Protein AF-A0AA35TUW8-F1 (afdb_monomer)

Radius of gyration: 56.17 Å; Cα contacts (8 Å, |Δi|>4): 173; chains: 1; bounding box: 129×53×176 Å

Foldseek 3Di:
DDPVVVVVVVVVVVVVVVCVVCVVVVVVVVVVVVVVVVVVVVVVVVVVVVVVVVVVVVVVVVVVVVVVVVVVVVVVVVVVVVVVVVVVVVVVVLCVLVVVLVVLVVLLVDPPRAPLDPCLLVSLVSLLVSLVSLVVPVVDDCSVVSNVSSVVSNLSSLVRLLCVLLVLLVVLLVVLDDDPPDQDAPDVVSVCSNLVSLLVSLQSQQVVQVSLVVCVVSDVSSVVSNVSSLLSNLVSVCVVCVSHLLNHLVVLCVVCVPPLLSSLLVLLVVLLVVLVSLVVSVCSNHPDDDPSNVVSSVVSVVSSCVSSVVVLVPDPDVVSVVSSVCCCVPVRPVVSVVVVPD

Organism: Geodia barretti (NCBI:txid519541)

Structure (mmCIF, N/CA/C/O backbone):
data_AF-A0AA35TUW8-F1
#
_entry.id   AF-A0AA35TUW8-F1
#
loop_
_atom_site.group_PDB
_atom_site.id
_atom_site.type_symbol
_atom_site.label_atom_id
_atom_site.label_alt_id
_atom_site.label_comp_id
_atom_site.label_asym_id
_atom_site.label_entity_id
_atom_site.label_seq_id
_atom_site.pdbx_PDB_ins_code
_atom_site.Cartn_x
_atom_site.Cartn_y
_atom_site.Cartn_z
_atom_site.occupancy
_atom_site.B_iso_or_equiv
_atom_site.auth_seq_id
_atom_site.auth_comp_id
_atom_site.auth_asym_id
_atom_site.auth_atom_id
_atom_site.pdbx_PDB_model_num
ATOM 1 N N . MET A 1 1 ? -93.286 -36.773 121.322 1.00 48.03 1 MET A N 1
ATOM 2 C CA . MET A 1 1 ? -92.300 -36.008 120.526 1.00 48.03 1 MET A CA 1
ATOM 3 C C . MET A 1 1 ? -92.473 -34.540 120.861 1.00 48.03 1 MET A C 1
ATOM 5 O O . MET A 1 1 ? -93.607 -34.085 120.917 1.00 48.03 1 MET A O 1
ATOM 9 N N . CYS A 1 2 ? -91.386 -33.845 121.192 1.00 53.91 2 CYS A N 1
ATOM 10 C CA . CYS A 1 2 ? -91.421 -32.448 121.625 1.00 53.91 2 CYS A CA 1
ATOM 11 C C . CYS A 1 2 ? -91.765 -31.547 120.425 1.00 53.91 2 CYS A C 1
ATOM 13 O O . CYS A 1 2 ? -91.183 -31.717 119.356 1.00 53.91 2 CYS A O 1
ATOM 15 N N . THR A 1 3 ? -92.691 -30.600 120.579 1.00 67.25 3 THR A N 1
ATOM 16 C CA . THR A 1 3 ? -93.156 -29.681 119.516 1.00 67.25 3 THR A CA 1
ATOM 17 C C . THR A 1 3 ? -92.017 -28.910 118.841 1.00 67.25 3 THR A C 1
ATOM 19 O O . THR A 1 3 ? -92.085 -28.636 117.647 1.00 67.25 3 THR A O 1
ATOM 22 N N . ALA A 1 4 ? -90.926 -28.651 119.567 1.00 70.62 4 ALA A N 1
ATOM 23 C CA . ALA A 1 4 ? -89.714 -28.035 119.030 1.00 70.62 4 ALA A CA 1
ATOM 24 C C . ALA A 1 4 ? -88.981 -28.910 117.991 1.00 70.62 4 ALA A C 1
ATOM 26 O O . ALA A 1 4 ? -88.478 -28.383 117.005 1.00 70.62 4 ALA A O 1
ATOM 27 N N . GLN A 1 5 ? -88.953 -30.239 118.165 1.00 69.56 5 GLN A N 1
ATOM 28 C CA . GLN A 1 5 ? -88.350 -31.156 117.184 1.00 69.56 5 GLN A CA 1
ATOM 29 C C . GLN A 1 5 ? -89.188 -31.262 115.907 1.00 69.56 5 GLN A C 1
ATOM 31 O O . GLN A 1 5 ? -88.632 -31.424 114.828 1.00 69.56 5 GLN A O 1
ATOM 36 N N . PHE A 1 6 ? -90.514 -31.155 116.021 1.00 75.94 6 PHE A N 1
ATOM 37 C CA . PHE A 1 6 ? -91.410 -31.181 114.866 1.00 75.94 6 PHE A CA 1
ATOM 38 C C . PHE A 1 6 ? -91.337 -29.880 114.057 1.00 75.94 6 PHE A C 1
ATOM 40 O O . PHE A 1 6 ? -91.226 -29.937 112.843 1.00 75.94 6 PHE A O 1
ATOM 47 N N . MET A 1 7 ? -91.310 -28.717 114.718 1.00 77.31 7 MET A N 1
ATOM 48 C CA . MET A 1 7 ? -91.148 -27.415 114.050 1.00 77.31 7 MET A CA 1
ATOM 49 C C . MET A 1 7 ? -89.785 -27.287 113.356 1.00 77.31 7 MET A C 1
ATOM 51 O O . MET A 1 7 ? -89.719 -26.771 112.247 1.00 77.31 7 MET A O 1
ATOM 55 N N . ALA A 1 8 ? -88.711 -27.796 113.974 1.00 78.75 8 ALA A N 1
ATOM 56 C CA . ALA A 1 8 ? -87.395 -27.855 113.337 1.00 78.75 8 ALA A CA 1
ATOM 57 C C . ALA A 1 8 ? -87.403 -28.764 112.098 1.00 78.75 8 ALA A C 1
ATOM 59 O O . ALA A 1 8 ? -86.833 -28.407 111.077 1.00 78.75 8 ALA A O 1
ATOM 60 N N . TRP A 1 9 ? -88.097 -29.905 112.161 1.00 80.88 9 TRP A N 1
ATOM 61 C CA . TRP A 1 9 ? -88.262 -30.793 111.011 1.00 80.88 9 TRP A CA 1
ATOM 62 C C . TRP A 1 9 ? -89.141 -30.181 109.909 1.00 80.88 9 TRP A C 1
ATOM 64 O O . TRP A 1 9 ? -88.792 -30.292 108.743 1.00 80.88 9 TRP A O 1
ATOM 74 N N . CYS A 1 10 ? -90.236 -29.490 110.245 1.00 77.62 10 CYS A N 1
ATOM 75 C CA . CYS A 1 10 ? -91.056 -28.771 109.263 1.00 77.62 10 CYS A CA 1
ATOM 76 C C . CYS A 1 10 ? -90.276 -27.645 108.579 1.00 77.62 10 CYS A C 1
ATOM 78 O O . CYS A 1 10 ? -90.354 -27.539 107.364 1.00 77.62 10 CYS A O 1
ATOM 80 N N . ALA A 1 11 ? -89.479 -26.874 109.324 1.00 80.31 11 ALA A N 1
ATOM 81 C CA . ALA A 1 11 ? -88.602 -25.856 108.747 1.00 80.31 11 ALA A CA 1
ATOM 82 C C . ALA A 1 11 ? -87.513 -26.471 107.848 1.00 80.31 11 ALA A C 1
ATOM 84 O O . ALA A 1 11 ? -87.192 -25.909 106.808 1.00 80.31 11 ALA A O 1
ATOM 85 N N . GLU A 1 12 ? -86.976 -27.641 108.212 1.00 80.38 12 GLU A N 1
ATOM 86 C CA . GLU A 1 12 ? -86.024 -28.392 107.380 1.00 80.38 12 GLU A CA 1
ATOM 87 C C . GLU A 1 12 ? -86.681 -28.899 106.084 1.00 80.38 12 GLU A C 1
ATOM 89 O O . GLU A 1 12 ? -86.085 -28.810 105.014 1.00 80.38 12 GLU A O 1
ATOM 94 N N . VAL A 1 13 ? -87.921 -29.396 106.160 1.00 78.81 13 VAL A N 1
ATOM 95 C CA . VAL A 1 13 ? -88.695 -29.882 105.004 1.00 78.81 13 VAL A CA 1
ATOM 96 C C . VAL A 1 13 ? -89.144 -28.729 104.106 1.00 78.81 13 VAL A C 1
ATOM 98 O O . VAL A 1 13 ? -89.081 -28.863 102.889 1.00 78.81 13 VAL A O 1
ATOM 101 N N . GLU A 1 14 ? -89.556 -27.594 104.671 1.00 75.69 14 GLU A N 1
ATOM 102 C CA . GLU A 1 14 ? -89.868 -26.372 103.917 1.00 75.69 14 GLU A CA 1
ATOM 103 C C . GLU A 1 14 ? -88.611 -25.815 103.238 1.00 75.69 14 GLU A C 1
ATOM 105 O O . GLU A 1 14 ? -88.644 -25.545 102.041 1.00 75.69 14 GLU A O 1
ATOM 110 N N . ALA A 1 15 ? -87.474 -25.759 103.939 1.00 77.88 15 ALA A N 1
ATOM 111 C CA . ALA A 1 15 ? -86.195 -25.364 103.351 1.00 77.88 15 ALA A CA 1
ATOM 112 C C . ALA A 1 15 ? -85.714 -26.349 102.269 1.00 77.88 15 ALA A C 1
ATOM 114 O O . ALA A 1 15 ? -85.120 -25.930 101.275 1.00 77.88 15 ALA A O 1
ATOM 115 N N . GLN A 1 16 ? -85.974 -27.653 102.422 1.00 76.62 16 GLN A N 1
ATOM 116 C CA . GLN A 1 16 ? -85.707 -28.657 101.387 1.00 76.62 16 GLN A CA 1
ATOM 117 C C . GLN A 1 16 ? -86.633 -28.502 100.181 1.00 76.62 16 GLN A C 1
ATOM 119 O O . GLN A 1 16 ? -86.147 -28.572 99.057 1.00 76.62 16 GLN A O 1
ATOM 124 N N . ALA A 1 17 ? -87.926 -28.254 100.392 1.00 72.06 17 ALA A N 1
ATOM 125 C CA . ALA A 1 17 ? -88.892 -28.039 99.320 1.00 72.06 17 ALA A CA 1
ATOM 126 C C . ALA A 1 17 ? -88.584 -26.754 98.534 1.00 72.06 17 ALA A C 1
ATOM 128 O O . ALA A 1 17 ? -88.557 -26.793 97.306 1.00 72.06 17 ALA A O 1
ATOM 129 N N . GLU A 1 18 ? -88.263 -25.648 99.215 1.00 74.38 18 GLU A N 1
ATOM 130 C CA . GLU A 1 18 ? -87.798 -24.404 98.584 1.00 74.38 18 GLU A CA 1
ATOM 131 C C . GLU A 1 18 ? -86.468 -24.611 97.846 1.00 74.38 18 GLU A C 1
ATOM 133 O O . GLU A 1 18 ? -86.311 -24.168 96.711 1.00 74.38 18 GLU A O 1
ATOM 138 N N . SER A 1 19 ? -85.524 -25.349 98.439 1.00 73.94 19 SER A N 1
ATOM 139 C CA . SER A 1 19 ? -84.245 -25.692 97.804 1.00 73.94 19 SER A CA 1
ATOM 140 C C . SER A 1 19 ? -84.423 -26.563 96.555 1.00 73.94 19 SER A C 1
ATOM 142 O O . SER A 1 19 ? -83.745 -26.330 95.556 1.00 73.94 19 SER A O 1
ATOM 144 N N . GLU A 1 20 ? -85.345 -27.532 96.567 1.00 73.50 20 GLU A N 1
ATOM 145 C CA . GLU A 1 20 ? -85.672 -28.366 95.403 1.00 73.50 20 GLU A CA 1
ATOM 146 C C . GLU A 1 20 ? -86.378 -27.573 94.300 1.00 73.50 20 GLU A C 1
ATOM 148 O O . GLU A 1 20 ? -86.064 -27.756 93.121 1.00 73.50 20 GLU A O 1
ATOM 153 N N . GLN A 1 21 ? -87.281 -26.660 94.665 1.00 73.62 21 GLN A N 1
ATOM 154 C CA . GLN A 1 21 ? -87.991 -25.801 93.719 1.00 73.62 21 GLN A CA 1
ATOM 155 C C . GLN A 1 21 ? -87.041 -24.783 93.062 1.00 73.62 21 GLN A C 1
ATOM 157 O O . GLN A 1 21 ? -87.090 -24.573 91.848 1.00 73.62 21 GLN A O 1
ATOM 162 N N . ASP A 1 22 ? -86.100 -24.232 93.833 1.00 78.19 22 ASP A N 1
ATOM 163 C CA . ASP A 1 22 ? -85.043 -23.336 93.357 1.00 78.19 22 ASP A CA 1
ATOM 164 C C . ASP A 1 22 ? -83.942 -24.050 92.565 1.00 78.19 22 ASP A C 1
ATOM 166 O O . ASP A 1 22 ? -83.223 -23.411 91.790 1.00 78.19 22 ASP A O 1
ATOM 170 N N . LYS A 1 23 ? -83.764 -25.360 92.761 1.00 83.25 23 LYS A N 1
ATOM 171 C CA . LYS A 1 23 ? -82.644 -26.125 92.198 1.00 83.25 23 LYS A CA 1
ATOM 172 C C . LYS A 1 23 ? -82.571 -26.007 90.679 1.00 83.25 23 LYS A C 1
ATOM 174 O O . LYS A 1 23 ? -81.506 -25.728 90.135 1.00 83.25 23 LYS A O 1
ATOM 179 N N . CYS A 1 24 ? -83.714 -26.141 90.007 1.00 81.94 24 CYS A N 1
ATOM 180 C CA . CYS A 1 24 ? -83.806 -26.067 88.549 1.00 81.94 24 CYS A CA 1
ATOM 181 C C . CYS A 1 24 ? -83.456 -24.657 88.029 1.00 81.94 24 CYS A C 1
ATOM 183 O O . CYS A 1 24 ? -82.744 -24.508 87.035 1.00 81.94 24 CYS A O 1
ATOM 185 N N . TYR A 1 25 ? -83.870 -23.610 88.753 1.00 81.69 25 TYR A N 1
ATOM 186 C CA . TYR A 1 25 ? -83.499 -22.228 88.440 1.00 81.69 25 TYR A CA 1
ATOM 187 C C . TYR A 1 25 ? -82.008 -21.957 88.697 1.00 81.69 25 TYR A C 1
ATOM 189 O O . TYR A 1 25 ? -81.369 -21.293 87.883 1.00 81.69 25 TYR A O 1
ATOM 197 N N . ARG A 1 26 ? -81.416 -22.503 89.769 1.00 85.25 26 ARG A N 1
ATOM 198 C CA . ARG A 1 26 ? -79.973 -22.381 90.062 1.00 85.25 26 ARG A CA 1
ATOM 199 C C . ARG A 1 26 ? -79.108 -23.103 89.030 1.00 85.25 26 ARG A C 1
ATOM 201 O O . ARG A 1 26 ? -78.092 -22.552 88.614 1.00 85.25 26 ARG A O 1
ATOM 208 N N . GLU A 1 27 ? -79.516 -24.288 88.582 1.00 87.12 27 GLU A N 1
ATOM 209 C CA . GLU A 1 27 ? -78.842 -25.032 87.508 1.00 87.12 27 GLU A CA 1
ATOM 210 C C . GLU A 1 27 ? -78.903 -24.269 86.176 1.00 87.12 27 GLU A C 1
ATOM 212 O O . GLU A 1 27 ? -77.882 -24.125 85.502 1.00 87.12 27 GLU A O 1
ATOM 217 N N . TYR A 1 28 ? -80.058 -23.691 85.828 1.00 87.00 28 TYR A N 1
ATOM 218 C CA . TYR A 1 28 ? -80.200 -22.875 84.619 1.00 87.00 28 TYR A CA 1
ATOM 219 C C . TYR A 1 28 ? -79.393 -21.565 84.689 1.00 87.00 28 TYR A C 1
ATOM 221 O O . TYR A 1 28 ? -78.716 -21.200 83.727 1.00 87.00 28 TYR A O 1
ATOM 229 N N . ILE A 1 29 ? -79.383 -20.881 85.841 1.00 90.00 29 ILE A N 1
ATOM 230 C CA . ILE A 1 29 ? -78.526 -19.705 86.081 1.00 90.00 29 ILE A CA 1
ATOM 231 C C . ILE A 1 29 ? -77.042 -20.088 85.985 1.00 90.00 29 ILE A C 1
ATOM 233 O O . ILE A 1 29 ? -76.256 -19.341 85.402 1.00 90.00 29 ILE A O 1
ATOM 237 N N . SER A 1 30 ? -76.655 -21.256 86.504 1.00 89.88 30 SER A N 1
ATOM 238 C CA . SER A 1 30 ? -75.290 -21.773 86.398 1.00 89.88 30 SER A CA 1
ATOM 239 C C . SER A 1 30 ? -74.893 -22.014 84.937 1.00 89.88 30 SER A C 1
ATOM 241 O O . SER A 1 30 ? -73.850 -21.518 84.511 1.00 89.88 30 SER A O 1
ATOM 243 N N . GLN A 1 31 ? -75.752 -22.646 84.132 1.00 92.38 31 GLN A N 1
ATOM 244 C CA . GLN A 1 31 ? -75.513 -22.829 82.694 1.00 92.38 31 GLN A CA 1
ATOM 245 C C . GLN A 1 31 ? -75.399 -21.494 81.946 1.00 92.38 31 GLN A C 1
ATOM 247 O O . GLN A 1 31 ? -74.462 -21.298 81.175 1.00 92.38 31 GLN A O 1
ATOM 252 N N . LEU A 1 32 ? -76.296 -20.536 82.206 1.00 90.88 32 LEU A N 1
ATOM 253 C CA . LEU A 1 32 ? -76.217 -19.198 81.611 1.00 90.88 32 LEU A CA 1
ATOM 254 C C . LEU A 1 32 ? -74.936 -18.458 82.020 1.00 90.88 32 LEU A C 1
ATOM 256 O O . LEU A 1 32 ? -74.334 -17.769 81.197 1.00 90.88 32 LEU A O 1
ATOM 260 N N . SER A 1 33 ? -74.492 -18.614 83.269 1.00 92.25 33 SER A N 1
ATOM 261 C CA . SER A 1 33 ? -73.230 -18.037 83.738 1.00 92.25 33 SER A CA 1
ATOM 262 C C . SER A 1 33 ? -72.015 -18.670 83.053 1.00 92.25 33 SER A C 1
ATOM 264 O O . SER A 1 33 ? -71.085 -17.954 82.687 1.00 92.25 33 SER A O 1
ATOM 266 N N . GLN A 1 34 ? -72.060 -19.980 82.789 1.00 93.50 34 GLN A N 1
ATOM 267 C CA . GLN A 1 34 ? -71.022 -20.702 82.059 1.00 93.50 34 GLN A CA 1
ATOM 268 C C . GLN A 1 34 ? -70.962 -20.261 80.593 1.00 93.50 34 GLN A C 1
ATOM 270 O O . GLN A 1 34 ? -69.879 -19.938 80.109 1.00 93.50 34 GLN A O 1
ATOM 275 N N . TYR A 1 35 ? -72.106 -20.160 79.907 1.00 92.00 35 TYR A N 1
ATOM 276 C CA . TYR A 1 35 ? -72.156 -19.638 78.538 1.00 92.00 35 TYR A CA 1
ATOM 277 C C . TYR A 1 35 ? -71.674 -18.192 78.460 1.00 92.00 35 TYR A C 1
ATOM 279 O O . TYR A 1 35 ? -70.916 -17.846 77.561 1.00 92.00 35 TYR A O 1
ATOM 287 N N . ARG A 1 36 ? -72.045 -17.347 79.429 1.00 94.38 36 ARG A N 1
ATOM 288 C CA . ARG A 1 36 ? -71.531 -15.976 79.512 1.00 94.38 36 ARG A CA 1
ATOM 289 C C . ARG A 1 36 ? -70.010 -15.948 79.688 1.00 94.38 36 ARG A C 1
ATOM 291 O O . ARG A 1 36 ? -69.367 -15.111 79.063 1.00 94.38 36 ARG A O 1
ATOM 298 N N . CYS A 1 37 ? -69.448 -16.834 80.512 1.00 93.75 37 CYS A N 1
ATOM 299 C CA . CYS A 1 37 ? -67.998 -16.938 80.694 1.00 93.75 37 CYS A CA 1
ATOM 300 C C . CYS A 1 37 ? -67.307 -17.358 79.392 1.00 93.75 37 CYS A C 1
ATOM 302 O O . CYS A 1 37 ? -66.393 -16.676 78.948 1.00 93.75 37 CYS A O 1
ATOM 304 N N . GLN A 1 38 ? -67.818 -18.396 78.722 1.00 94.12 38 GLN A N 1
ATOM 305 C CA . GLN A 1 38 ? -67.292 -18.872 77.437 1.00 94.12 38 GLN A CA 1
ATOM 306 C C . GLN A 1 38 ? -67.376 -17.807 76.337 1.00 94.12 38 GLN A C 1
ATOM 308 O O . GLN A 1 38 ? -66.437 -17.635 75.567 1.00 94.12 38 GLN A O 1
ATOM 313 N N . CYS A 1 39 ? -68.482 -17.059 76.265 1.00 94.00 39 CYS A N 1
ATOM 314 C CA . CYS A 1 39 ? -68.595 -15.929 75.344 1.00 94.00 39 CYS A CA 1
ATOM 315 C C . CYS A 1 39 ? -67.607 -14.807 75.686 1.00 94.00 39 CYS A C 1
ATOM 317 O O . CYS A 1 39 ? -67.107 -14.164 74.770 1.00 94.00 39 CYS A O 1
ATOM 319 N N . GLY A 1 40 ? -67.322 -14.575 76.972 1.00 95.00 40 GLY A N 1
ATOM 320 C CA . GLY A 1 40 ? -66.295 -13.631 77.417 1.00 95.00 40 GLY A CA 1
ATOM 321 C C . GLY A 1 40 ? -64.893 -14.057 76.982 1.00 95.00 40 GLY A C 1
ATOM 322 O O . GLY A 1 40 ? -64.185 -13.262 76.377 1.00 95.00 40 GLY A O 1
ATOM 323 N N . GLU A 1 41 ? -64.538 -15.325 77.198 1.00 94.69 41 GLU A N 1
ATOM 324 C CA . GLU A 1 41 ? -63.258 -15.907 76.767 1.00 94.69 41 GLU A CA 1
ATOM 325 C C . GLU A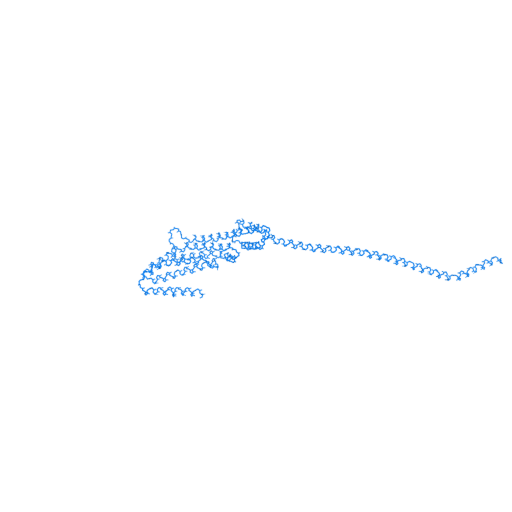 1 41 ? -63.089 -15.836 75.242 1.00 94.69 41 GLU A C 1
ATOM 327 O O . GLU A 1 41 ? -62.064 -15.370 74.752 1.00 94.69 41 GLU A O 1
ATOM 332 N N . MET A 1 42 ? -64.119 -16.211 74.472 1.00 94.94 42 MET A N 1
ATOM 333 C CA . MET A 1 42 ? -64.095 -16.084 73.009 1.00 94.94 42 MET A CA 1
ATOM 334 C C . MET A 1 42 ? -63.952 -14.632 72.544 1.00 94.94 42 MET A C 1
ATOM 336 O O . MET A 1 42 ? -63.303 -14.379 71.528 1.00 94.94 42 MET A O 1
ATOM 340 N N . LEU A 1 43 ? -64.574 -13.681 73.247 1.00 96.19 43 LEU A N 1
ATOM 341 C CA . LEU A 1 43 ? -64.450 -12.264 72.922 1.00 96.19 43 LEU A CA 1
ATOM 342 C C . LEU A 1 43 ? -63.018 -11.777 73.176 1.00 96.19 43 LEU A C 1
ATOM 344 O O . LEU A 1 43 ? -62.444 -11.135 72.302 1.00 96.19 43 LEU A O 1
ATOM 348 N N . GLU A 1 44 ? -62.423 -12.135 74.317 1.00 95.25 44 GLU A N 1
ATOM 349 C CA . GLU A 1 44 ? -61.028 -11.806 74.636 1.00 95.25 44 GLU A CA 1
ATOM 350 C C . GLU A 1 44 ? -60.049 -12.427 73.628 1.00 95.25 44 GLU A C 1
ATOM 352 O O . GLU A 1 44 ? -59.126 -11.754 73.158 1.00 95.25 44 GLU A O 1
ATOM 357 N N . GLU A 1 45 ? -60.261 -13.684 73.228 1.00 95.38 45 GLU A N 1
ATOM 358 C CA . GLU A 1 45 ? -59.459 -14.329 72.184 1.00 95.38 45 GLU A CA 1
ATOM 359 C C . GLU A 1 45 ? -59.605 -13.625 70.827 1.00 95.38 45 GLU A C 1
ATOM 361 O O . GLU A 1 45 ? -58.606 -13.397 70.138 1.00 95.38 45 GLU A O 1
ATOM 366 N N . ALA A 1 46 ? -60.825 -13.237 70.443 1.00 95.56 46 ALA A N 1
ATOM 367 C CA . ALA A 1 46 ? -61.078 -12.512 69.201 1.00 95.56 46 ALA A CA 1
ATOM 368 C C . ALA A 1 46 ? -60.439 -11.113 69.213 1.00 95.56 46 ALA A C 1
ATOM 370 O O . ALA A 1 46 ? -59.821 -10.711 68.223 1.00 95.56 46 ALA A O 1
ATOM 371 N N . GLU A 1 47 ? -60.529 -10.388 70.329 1.00 95.56 47 GLU A N 1
ATOM 372 C CA . GLU A 1 47 ? -59.865 -9.095 70.517 1.00 95.56 47 GLU A CA 1
ATOM 373 C C . GLU A 1 47 ? -58.338 -9.238 70.440 1.00 95.56 47 GLU A C 1
ATOM 375 O O . GLU A 1 47 ? -57.679 -8.489 69.712 1.00 95.56 47 GLU A O 1
ATOM 380 N N . SER A 1 48 ? -57.769 -10.255 71.090 1.00 95.44 48 SER A N 1
ATOM 381 C CA . SER A 1 48 ? -56.337 -10.575 71.019 1.00 95.44 48 SER A CA 1
ATOM 382 C C . SER A 1 48 ? -55.879 -10.918 69.592 1.00 95.44 48 SER A C 1
ATOM 384 O O . SER A 1 48 ? -54.850 -10.423 69.108 1.00 95.44 48 SER A O 1
ATOM 386 N N . ALA A 1 49 ? -56.666 -11.711 68.859 1.00 95.44 49 ALA A N 1
ATOM 387 C CA . ALA A 1 49 ? -56.393 -12.048 67.465 1.00 95.44 49 ALA A CA 1
ATOM 388 C C . ALA A 1 49 ? -56.447 -10.810 66.553 1.00 95.44 49 ALA A C 1
ATOM 390 O O . ALA A 1 49 ? -55.577 -10.643 65.693 1.00 95.44 49 ALA A O 1
ATOM 391 N N . LEU A 1 50 ? -57.413 -9.908 66.766 1.00 96.00 50 LEU A N 1
ATOM 392 C CA . LEU A 1 50 ? -57.521 -8.644 66.031 1.00 96.00 50 LEU A CA 1
ATOM 393 C C . LEU A 1 50 ? -56.315 -7.732 66.280 1.00 96.00 50 LEU A C 1
ATOM 395 O O . LEU A 1 50 ? -55.763 -7.186 65.322 1.00 96.00 50 LEU A O 1
ATOM 399 N N . VAL A 1 51 ? -55.853 -7.617 67.529 1.00 96.00 51 VAL A N 1
ATOM 400 C CA . VAL A 1 51 ? -54.623 -6.878 67.866 1.00 96.00 51 VAL A CA 1
ATOM 401 C C . VAL A 1 51 ? -53.411 -7.491 67.159 1.00 96.00 51 VAL A C 1
ATOM 403 O O . VAL A 1 51 ? -52.596 -6.782 66.566 1.00 96.00 51 VAL A O 1
ATOM 406 N N . THR A 1 52 ? -53.306 -8.819 67.153 1.00 94.44 52 THR A N 1
ATOM 407 C CA . THR A 1 52 ? -52.199 -9.528 66.496 1.00 94.44 52 THR A CA 1
ATOM 408 C C . THR A 1 52 ? -52.215 -9.324 64.977 1.00 94.44 52 THR A C 1
ATOM 410 O O . THR A 1 52 ? -51.168 -9.072 64.376 1.00 94.44 52 THR A O 1
ATOM 413 N N . LEU A 1 53 ? -53.393 -9.360 64.347 1.00 95.56 53 LEU A N 1
ATOM 414 C CA . LEU A 1 53 ? -53.569 -9.080 62.919 1.00 95.56 53 LEU A CA 1
ATOM 415 C C . LEU A 1 53 ? -53.227 -7.629 62.569 1.00 95.56 53 LEU A C 1
ATOM 417 O O . LEU A 1 53 ? -52.572 -7.389 61.553 1.00 95.56 53 LEU A O 1
ATOM 421 N N . ALA A 1 54 ? -53.619 -6.669 63.410 1.00 94.25 54 ALA A N 1
ATOM 422 C CA . ALA A 1 54 ? -53.253 -5.266 63.234 1.00 94.25 54 ALA A CA 1
ATOM 423 C C . ALA A 1 54 ? -51.726 -5.084 63.269 1.00 94.25 54 ALA A C 1
ATOM 425 O O . ALA A 1 54 ? -51.154 -4.500 62.346 1.00 94.25 54 ALA A O 1
ATOM 426 N N . ASN A 1 55 ? -51.057 -5.692 64.253 1.00 94.88 55 ASN A N 1
ATOM 427 C CA . ASN A 1 55 ? -49.597 -5.674 64.374 1.00 94.88 55 ASN A CA 1
ATOM 428 C C . ASN A 1 55 ? -48.899 -6.345 63.176 1.00 94.88 55 ASN A C 1
ATOM 430 O O . ASN A 1 55 ? -47.897 -5.841 62.665 1.00 94.88 55 ASN A O 1
ATOM 434 N N . MET A 1 56 ? -49.419 -7.482 62.698 1.00 94.25 56 MET A N 1
ATOM 435 C CA . MET A 1 56 ? -48.900 -8.167 61.507 1.00 94.25 56 MET A CA 1
ATOM 436 C C . MET A 1 56 ? -49.044 -7.308 60.251 1.00 94.25 56 MET A C 1
ATOM 438 O O . MET A 1 56 ? -48.106 -7.217 59.458 1.00 94.25 56 MET A O 1
ATOM 442 N N . ARG A 1 57 ? -50.191 -6.640 60.080 1.00 94.94 57 ARG A N 1
ATOM 443 C CA . ARG A 1 57 ? -50.437 -5.738 58.951 1.00 94.94 57 ARG A CA 1
ATOM 444 C C . ARG A 1 57 ? -49.467 -4.561 58.953 1.00 94.94 57 ARG A C 1
ATOM 446 O O . ARG A 1 57 ? -48.900 -4.256 57.906 1.00 94.94 57 ARG A O 1
ATOM 453 N N . GLU A 1 58 ? -49.252 -3.934 60.107 1.00 94.94 58 GLU A N 1
ATOM 454 C CA . GLU A 1 58 ? -48.312 -2.819 60.246 1.00 94.94 58 GLU A CA 1
ATOM 455 C C . GLU A 1 58 ? -46.878 -3.255 59.912 1.00 94.94 58 GLU A C 1
ATOM 457 O O . GLU A 1 58 ? -46.214 -2.636 59.078 1.00 94.94 58 GLU A O 1
ATOM 462 N N . ARG A 1 59 ? -46.423 -4.385 60.472 1.00 93.62 59 ARG A N 1
ATOM 463 C CA . ARG A 1 59 ? -45.101 -4.954 60.161 1.00 93.62 59 ARG A CA 1
ATOM 464 C C . ARG A 1 59 ? -44.956 -5.300 58.683 1.00 93.62 59 ARG A C 1
ATOM 466 O O . ARG A 1 59 ? -43.922 -4.999 58.091 1.00 93.62 59 ARG A O 1
ATOM 473 N N . HIS A 1 60 ? -45.978 -5.895 58.071 1.00 93.88 60 HIS A N 1
ATOM 474 C CA . HIS A 1 60 ? -45.959 -6.220 56.648 1.00 93.88 60 HIS A CA 1
ATOM 475 C C . HIS A 1 60 ? -45.870 -4.956 55.786 1.00 93.88 60 HIS A C 1
ATOM 477 O O . HIS A 1 60 ? -45.088 -4.911 54.839 1.00 93.88 60 HIS A O 1
ATOM 483 N N . GLN A 1 61 ? -46.624 -3.908 56.124 1.00 93.50 61 GLN A N 1
ATOM 484 C CA . GLN A 1 61 ? -46.565 -2.634 55.412 1.00 93.50 61 GLN A CA 1
ATOM 485 C C . GLN A 1 61 ? -45.188 -1.974 55.556 1.00 93.50 61 GLN A C 1
ATOM 487 O O . GLN A 1 61 ? -44.624 -1.525 54.558 1.00 93.50 61 GLN A O 1
ATOM 492 N N . PHE A 1 62 ? -44.612 -1.989 56.761 1.00 93.50 62 PHE A N 1
ATOM 493 C CA . PHE A 1 62 ? -43.261 -1.491 57.012 1.00 93.50 62 PHE A CA 1
ATOM 494 C C . PHE A 1 62 ? -42.209 -2.240 56.182 1.00 93.50 62 PHE A C 1
ATOM 496 O O . PHE A 1 62 ? -41.399 -1.611 55.497 1.00 93.50 62 PHE A O 1
ATOM 503 N N . VAL A 1 63 ? -42.237 -3.577 56.189 1.00 95.00 63 VAL A N 1
ATOM 504 C CA . VAL A 1 63 ? -41.306 -4.403 55.404 1.00 95.00 63 VAL A CA 1
ATOM 505 C C . VAL A 1 63 ? -41.517 -4.188 53.909 1.00 95.00 63 VAL A C 1
ATOM 507 O O . VAL A 1 63 ? -40.547 -3.992 53.190 1.00 95.00 63 VAL A O 1
ATOM 510 N N . SER A 1 64 ? -42.760 -4.155 53.431 1.0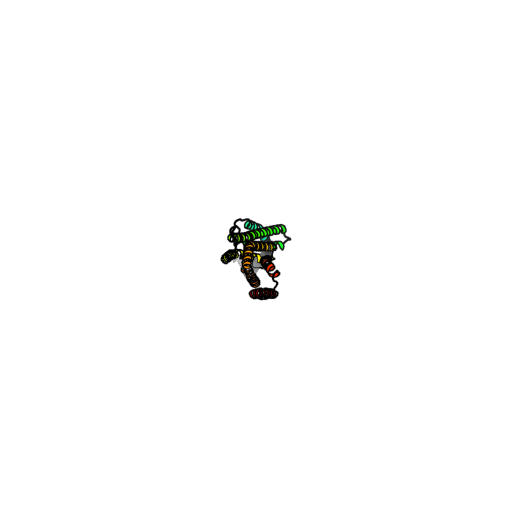0 93.75 64 SER A N 1
ATOM 511 C CA . SER A 1 64 ? -43.071 -3.933 52.016 1.00 93.75 64 SER A CA 1
ATOM 512 C C . SER A 1 64 ? -42.541 -2.585 51.519 1.00 93.75 64 SER A C 1
ATOM 514 O O . SER A 1 64 ? -41.888 -2.533 50.478 1.00 93.75 64 SER A O 1
ATOM 516 N N . GLN A 1 65 ? -42.727 -1.509 52.291 1.00 92.75 65 GLN A N 1
ATOM 517 C CA . GLN A 1 65 ? -42.187 -0.190 51.952 1.00 92.75 65 GLN A CA 1
ATOM 518 C C . GLN A 1 65 ? -40.654 -0.180 51.957 1.00 92.75 65 GLN A C 1
ATOM 520 O O . GLN A 1 65 ? -40.039 0.351 51.031 1.00 92.75 65 GLN A O 1
ATOM 525 N N . ARG A 1 66 ? -40.021 -0.788 52.970 1.00 92.06 66 ARG A N 1
ATOM 526 C CA . ARG A 1 66 ? -38.554 -0.854 53.076 1.00 92.06 66 ARG A CA 1
ATOM 527 C C . ARG A 1 66 ? -37.933 -1.695 51.965 1.00 92.06 66 ARG A C 1
ATOM 529 O O . ARG A 1 66 ? -36.972 -1.248 51.346 1.00 92.06 66 ARG A O 1
ATOM 536 N N . THR A 1 67 ? -38.497 -2.863 51.675 1.00 93.88 67 THR A N 1
ATOM 537 C CA . THR A 1 67 ? -38.047 -3.743 50.591 1.00 93.88 67 THR A CA 1
ATOM 538 C C . THR A 1 67 ? -38.301 -3.113 49.227 1.00 93.88 67 THR A C 1
ATOM 540 O O . THR A 1 67 ? -37.437 -3.207 48.364 1.00 93.88 67 THR A O 1
ATOM 543 N N . GLY A 1 68 ? -39.425 -2.415 49.030 1.00 92.88 68 GLY A N 1
ATOM 544 C CA . GLY A 1 68 ? -39.702 -1.679 47.794 1.00 92.88 68 GLY A C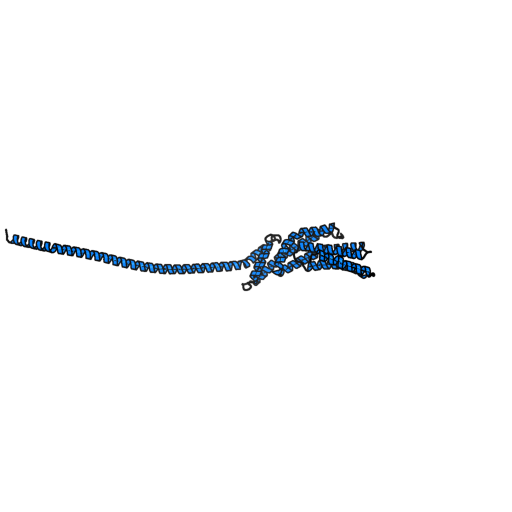A 1
ATOM 545 C C . GLY A 1 68 ? -38.696 -0.553 47.544 1.00 92.88 68 GLY A C 1
ATOM 546 O O . GLY A 1 68 ? -38.147 -0.450 46.449 1.00 92.88 68 GLY A O 1
ATOM 547 N N . ALA A 1 69 ? -38.384 0.241 48.575 1.00 93.44 69 ALA A N 1
ATOM 548 C CA . ALA A 1 69 ? -37.363 1.285 48.491 1.00 93.44 69 ALA A CA 1
ATOM 549 C C . ALA A 1 69 ? -35.963 0.707 48.223 1.00 93.44 69 ALA A C 1
ATOM 551 O O . ALA A 1 69 ? -35.232 1.228 47.381 1.00 93.44 69 ALA A O 1
ATOM 552 N N . LEU A 1 70 ? -35.605 -0.391 48.898 1.00 94.19 70 LEU A N 1
ATOM 553 C CA . LEU A 1 70 ? -34.337 -1.086 48.676 1.00 94.19 70 LEU A CA 1
ATOM 554 C C . LEU A 1 70 ? -34.249 -1.649 47.254 1.00 94.19 70 LEU A C 1
ATOM 556 O O . LEU A 1 70 ? -33.236 -1.464 46.590 1.00 94.19 70 LEU A O 1
ATOM 560 N N . HIS A 1 71 ? -35.312 -2.294 46.773 1.00 94.81 71 HIS A N 1
ATOM 561 C CA . HIS A 1 71 ? -35.364 -2.850 45.426 1.00 94.81 71 HIS A CA 1
ATOM 562 C C . HIS A 1 71 ? -35.212 -1.756 44.363 1.00 94.81 71 HIS A C 1
ATOM 564 O O . HIS A 1 71 ? -34.401 -1.912 43.454 1.00 94.81 71 HIS A O 1
ATOM 570 N N . GLY A 1 72 ? -35.904 -0.622 44.521 1.00 94.44 72 GLY A N 1
ATOM 571 C CA . GLY A 1 72 ? -35.751 0.532 43.631 1.00 94.44 72 GLY A CA 1
ATOM 572 C C . GLY A 1 72 ? -34.325 1.091 43.623 1.00 94.44 72 GLY A C 1
ATOM 573 O O . GLY A 1 72 ? -33.773 1.347 42.555 1.00 94.44 72 GLY A O 1
ATOM 574 N N . ALA A 1 73 ? -33.690 1.208 44.794 1.00 94.69 73 ALA A N 1
ATOM 575 C CA . ALA A 1 73 ? -32.296 1.642 44.894 1.00 94.69 73 ALA A CA 1
ATOM 576 C C . ALA A 1 73 ? -31.325 0.643 44.236 1.00 94.69 73 ALA A C 1
ATOM 578 O O . ALA A 1 73 ? -30.412 1.050 43.520 1.00 94.69 73 ALA A O 1
ATOM 579 N N . CYS A 1 74 ? -31.531 -0.664 44.431 1.00 95.50 74 CYS A N 1
ATOM 580 C CA . CYS A 1 74 ? -30.739 -1.705 43.773 1.00 95.50 74 CYS A CA 1
ATOM 581 C C . CYS A 1 74 ? -30.900 -1.669 42.251 1.00 95.50 74 CYS A C 1
ATOM 583 O O . CYS A 1 74 ? -29.911 -1.809 41.537 1.00 95.50 74 CYS A O 1
ATOM 585 N N . GLN A 1 75 ? -32.116 -1.451 41.750 1.00 95.94 75 GLN A N 1
ATOM 586 C CA . GLN A 1 75 ? -32.367 -1.347 40.318 1.00 95.94 75 GLN A CA 1
ATOM 587 C C . GLN A 1 75 ? -31.646 -0.136 39.710 1.00 95.94 75 GLN A C 1
ATOM 589 O O . GLN A 1 75 ? -30.943 -0.289 38.715 1.00 95.94 75 GLN A O 1
ATOM 594 N N . GLN A 1 76 ? -31.737 1.037 40.346 1.00 96.56 76 GLN A N 1
ATOM 595 C CA . GLN A 1 76 ? -30.995 2.228 39.915 1.00 96.56 76 GLN A CA 1
ATOM 596 C C . GLN A 1 76 ? -29.480 1.989 39.912 1.00 96.56 76 GLN A C 1
ATOM 598 O O . GLN A 1 76 ? -28.804 2.318 38.941 1.00 96.56 76 GLN A O 1
ATOM 603 N N . LEU A 1 77 ? -28.948 1.346 40.957 1.00 97.25 77 LEU A N 1
ATOM 604 C CA . LEU A 1 77 ? -27.532 0.980 41.022 1.00 97.25 77 LEU A CA 1
ATOM 605 C C . LEU A 1 77 ? -27.119 0.030 39.890 1.00 97.25 77 LEU A C 1
ATOM 607 O O . LEU A 1 77 ? -26.047 0.211 39.318 1.00 97.25 77 LEU A O 1
ATOM 611 N N . MET A 1 78 ? -27.951 -0.955 39.536 1.00 96.94 78 MET A N 1
ATOM 612 C CA . MET A 1 78 ? -27.672 -1.856 38.410 1.00 96.94 78 MET A CA 1
ATOM 613 C C . MET A 1 78 ? -27.707 -1.124 37.063 1.00 96.94 78 MET A C 1
ATOM 615 O O . MET A 1 78 ? -26.859 -1.373 36.200 1.00 96.94 78 MET A O 1
ATOM 619 N N . GLU A 1 79 ? -28.650 -0.202 36.871 1.00 97.12 79 GLU A N 1
ATOM 620 C CA . GLU A 1 79 ? -28.719 0.629 35.666 1.00 97.12 79 GLU A CA 1
ATOM 621 C C . GLU A 1 79 ? -27.475 1.510 35.526 1.00 97.12 79 GLU A C 1
ATOM 623 O O . GLU A 1 79 ? -26.867 1.568 34.455 1.00 97.12 79 GLU A O 1
ATOM 628 N N . ASP A 1 80 ? -27.058 2.162 36.608 1.00 96.88 80 ASP A N 1
ATOM 629 C CA . ASP A 1 80 ? -25.883 3.028 36.604 1.00 96.88 80 ASP A CA 1
ATOM 630 C C . ASP A 1 80 ? -24.587 2.234 36.447 1.00 96.88 80 ASP A C 1
ATOM 632 O O . ASP A 1 80 ? -23.716 2.637 35.674 1.00 96.88 80 ASP A O 1
ATOM 636 N N . GLN A 1 81 ? -24.481 1.058 37.071 1.00 97.06 81 GLN A N 1
ATOM 637 C CA . GLN A 1 81 ? -23.374 0.133 36.834 1.00 97.06 81 GLN A CA 1
ATOM 638 C C . GLN A 1 81 ? -23.276 -0.234 35.350 1.00 97.06 81 GLN A C 1
ATOM 640 O O . GLN A 1 81 ? -22.196 -0.156 34.768 1.00 97.06 81 GLN A O 1
ATOM 645 N N . THR A 1 82 ? -24.399 -0.582 34.720 1.00 97.00 82 THR A N 1
ATOM 646 C CA . THR A 1 82 ? -24.433 -0.947 33.298 1.00 97.00 82 THR A CA 1
ATOM 647 C C . THR A 1 82 ? -23.989 0.222 32.415 1.00 97.00 82 THR A C 1
ATOM 649 O O . THR A 1 82 ? -23.157 0.050 31.524 1.00 97.00 82 THR A O 1
ATOM 652 N N . LYS A 1 83 ? -24.474 1.442 32.689 1.00 97.31 83 LYS A N 1
ATOM 653 C CA . LYS A 1 83 ? -24.055 2.654 31.961 1.00 97.31 83 LYS A CA 1
ATOM 654 C C . LYS A 1 83 ? -22.558 2.923 32.113 1.00 97.31 83 LYS A C 1
ATOM 656 O O . LYS A 1 83 ? -21.897 3.236 31.124 1.00 97.31 83 LYS A O 1
ATOM 661 N N . LEU A 1 84 ? -22.024 2.804 33.329 1.00 97.12 84 LEU A N 1
ATOM 662 C CA . LEU A 1 84 ? -20.606 3.036 33.609 1.00 97.12 84 LEU A CA 1
ATOM 663 C C . LEU A 1 84 ? -19.711 1.999 32.925 1.00 97.12 84 LEU A C 1
ATOM 665 O O . LEU A 1 84 ? -18.678 2.377 32.376 1.00 97.12 84 LEU A O 1
ATOM 669 N N . VAL A 1 85 ? -20.116 0.726 32.901 1.00 97.31 85 VAL A N 1
ATOM 670 C CA . VAL A 1 85 ? -19.398 -0.335 32.175 1.00 97.31 85 VAL A CA 1
ATOM 671 C C . VAL A 1 85 ? -19.369 -0.033 30.678 1.00 97.31 85 VAL A C 1
ATOM 673 O O . VAL A 1 85 ? -18.290 0.022 30.093 1.00 97.31 85 VAL A O 1
ATOM 676 N N . ASN A 1 86 ? -20.518 0.284 30.078 1.00 96.88 86 ASN A N 1
ATOM 677 C CA . ASN A 1 86 ? -20.595 0.629 28.654 1.00 96.88 86 ASN A CA 1
ATOM 678 C C . ASN A 1 86 ? -19.733 1.857 28.311 1.00 96.88 86 ASN A C 1
ATOM 680 O O . ASN A 1 86 ? -19.064 1.901 27.275 1.00 96.88 86 ASN A O 1
ATOM 684 N N . LEU A 1 87 ? -19.717 2.864 29.190 1.00 95.75 87 LEU A N 1
ATOM 685 C CA . LEU A 1 87 ? -18.871 4.042 29.020 1.00 95.75 87 LEU A CA 1
ATOM 686 C C . LEU A 1 87 ? -17.382 3.681 29.107 1.00 95.75 87 LEU A C 1
ATOM 688 O O . LEU A 1 87 ? -16.597 4.140 28.276 1.00 95.75 87 LEU A O 1
ATOM 692 N N . ALA A 1 88 ? -16.995 2.851 30.077 1.00 96.00 88 ALA A N 1
ATOM 693 C CA . ALA A 1 88 ? -15.620 2.392 30.242 1.00 96.00 88 ALA A CA 1
ATOM 694 C C . ALA A 1 88 ? -15.139 1.589 29.023 1.00 96.00 88 ALA A C 1
ATOM 696 O O . ALA A 1 88 ? -14.033 1.824 28.539 1.00 96.00 88 ALA A O 1
ATOM 697 N N . GLU A 1 89 ? -15.976 0.711 28.468 1.00 95.50 89 GLU A N 1
ATOM 698 C CA . GLU A 1 89 ? -15.677 -0.041 27.243 1.00 95.50 89 GLU A CA 1
ATOM 699 C C . GLU A 1 89 ? -15.538 0.877 26.020 1.00 95.50 89 GLU A C 1
ATOM 701 O O . GLU A 1 89 ? -14.587 0.754 25.242 1.00 95.50 89 GLU A O 1
ATOM 706 N N . SER A 1 90 ? -16.421 1.870 25.877 1.00 93.75 90 SER A N 1
ATOM 707 C CA . SER A 1 90 ? -16.319 2.886 24.821 1.00 93.75 90 SER A CA 1
ATOM 708 C C . SER A 1 90 ? -15.032 3.715 24.940 1.00 93.75 90 SER A C 1
ATOM 710 O O . SER A 1 90 ? -14.379 4.001 23.937 1.00 93.75 90 SER A O 1
ATOM 712 N N . ILE A 1 91 ? -14.629 4.104 26.151 1.00 91.12 91 ILE A N 1
ATOM 713 C CA . ILE A 1 91 ? -13.364 4.822 26.368 1.00 91.12 91 ILE A CA 1
ATOM 714 C C . ILE A 1 91 ? -12.176 3.907 26.052 1.00 91.12 91 ILE A C 1
ATOM 716 O O . ILE A 1 91 ? -11.268 4.315 25.329 1.00 91.12 91 ILE A O 1
ATOM 720 N N . SER A 1 92 ? -12.203 2.667 26.543 1.00 92.31 92 SER A N 1
ATOM 721 C CA . SER A 1 92 ? -11.150 1.674 26.321 1.00 92.31 92 SER A CA 1
ATOM 722 C C . SER A 1 92 ? -10.937 1.407 24.830 1.00 92.31 92 SER A C 1
ATOM 724 O O . SER A 1 92 ? -9.814 1.526 24.341 1.00 92.31 92 SER A O 1
ATOM 726 N N . SER A 1 93 ? -12.014 1.161 24.076 1.00 90.81 93 SER A N 1
ATOM 727 C CA . SER A 1 93 ? -11.951 0.923 22.628 1.00 90.81 93 SER A CA 1
ATOM 728 C C . SER A 1 93 ? -11.306 2.087 21.868 1.00 90.81 93 SER A C 1
ATOM 730 O O . SER A 1 93 ? -10.446 1.856 21.021 1.00 90.81 93 SER A O 1
ATOM 732 N N . LYS A 1 94 ? -11.621 3.340 22.217 1.00 90.50 94 LYS A N 1
ATOM 733 C CA . LYS A 1 94 ? -10.992 4.528 21.615 1.00 90.50 94 LYS A CA 1
ATOM 734 C C . LYS A 1 94 ? -9.528 4.684 22.019 1.00 90.50 94 LYS A C 1
ATOM 736 O O . LYS A 1 94 ? -8.698 5.024 21.179 1.00 90.50 94 LYS A O 1
ATOM 741 N N . LEU A 1 95 ? -9.197 4.409 23.281 1.00 89.44 95 LEU A N 1
ATOM 742 C CA . LEU A 1 95 ? -7.821 4.449 23.780 1.00 89.44 95 LEU A CA 1
ATOM 743 C C . LEU A 1 95 ? -6.926 3.403 23.113 1.00 89.44 95 LEU A C 1
ATOM 745 O O . LEU A 1 95 ? -5.725 3.647 22.992 1.00 89.44 95 LEU A O 1
ATOM 749 N N . THR A 1 96 ? -7.483 2.285 22.626 1.00 90.75 96 THR A N 1
ATOM 750 C CA . THR A 1 96 ? -6.679 1.263 21.938 1.00 90.75 96 THR A CA 1
ATOM 751 C C . THR A 1 96 ? -5.863 1.852 20.787 1.00 90.75 96 THR A C 1
ATOM 753 O O . THR A 1 96 ? -4.665 1.589 20.725 1.00 90.75 96 THR A O 1
ATOM 756 N N . TYR A 1 97 ? -6.438 2.724 19.949 1.00 90.94 97 TYR A N 1
ATOM 757 C CA . TYR A 1 97 ? -5.726 3.359 18.830 1.00 90.94 97 TYR A CA 1
ATOM 758 C C . TYR A 1 97 ? -4.511 4.168 19.292 1.00 90.94 97 TYR A C 1
ATOM 760 O O . TYR A 1 97 ? -3.459 4.107 18.665 1.00 90.94 97 TYR A O 1
ATOM 768 N N . PHE A 1 98 ? -4.616 4.862 20.425 1.00 89.88 98 PHE A N 1
ATOM 769 C CA . PHE A 1 98 ? -3.515 5.647 20.983 1.00 89.88 98 PHE A CA 1
ATOM 770 C C . PHE A 1 98 ? -2.431 4.759 21.603 1.00 89.88 98 PHE A C 1
ATOM 772 O O . PHE A 1 98 ? -1.246 4.997 21.382 1.00 89.88 98 PHE A O 1
ATOM 779 N N . THR A 1 99 ? -2.818 3.694 22.313 1.00 90.50 99 THR A N 1
ATOM 780 C CA . THR A 1 99 ? -1.858 2.728 22.889 1.00 90.50 99 THR A CA 1
ATOM 781 C C . THR A 1 99 ? -1.137 1.889 21.826 1.00 90.50 99 THR A C 1
ATOM 783 O O . THR A 1 99 ? -0.031 1.402 22.059 1.00 90.50 99 THR A O 1
ATOM 786 N N . GLU A 1 100 ? -1.719 1.744 20.631 1.00 91.62 100 GLU A N 1
ATOM 787 C CA . GLU A 1 100 ? -1.054 1.093 19.498 1.00 91.62 100 GLU A CA 1
ATOM 788 C C . GLU A 1 100 ? 0.167 1.865 18.996 1.00 91.62 100 GLU A C 1
ATOM 790 O O . GLU A 1 100 ? 1.051 1.255 18.397 1.00 91.62 100 GLU A O 1
ATOM 795 N N . LEU A 1 101 ? 0.282 3.167 19.279 1.00 92.38 101 LEU A N 1
ATOM 796 C CA . LEU A 1 101 ? 1.465 3.947 18.916 1.00 92.38 101 LEU A CA 1
ATOM 797 C C . LEU A 1 101 ? 2.740 3.325 19.497 1.00 92.38 101 LEU A C 1
ATOM 799 O O . LEU A 1 101 ? 3.697 3.081 18.761 1.00 92.38 101 LEU A O 1
ATOM 803 N N . ASP A 1 102 ? 2.735 2.990 20.786 1.00 91.12 102 ASP A N 1
ATOM 804 C CA . ASP A 1 102 ? 3.898 2.399 21.454 1.00 91.12 102 ASP A CA 1
ATOM 805 C C . ASP A 1 102 ? 4.180 0.976 20.944 1.00 91.12 102 ASP A C 1
ATOM 807 O O . ASP A 1 102 ? 5.332 0.580 20.733 1.00 91.12 102 ASP A O 1
ATOM 811 N N . ARG A 1 103 ? 3.126 0.199 20.665 1.00 91.25 103 ARG A N 1
ATOM 812 C CA . ARG A 1 103 ? 3.237 -1.163 20.107 1.00 91.25 103 ARG A CA 1
ATOM 813 C C . ARG A 1 103 ? 3.806 -1.170 18.690 1.00 91.25 103 ARG A C 1
ATOM 815 O O . ARG A 1 103 ? 4.593 -2.045 18.331 1.00 91.25 103 ARG A O 1
ATOM 822 N N . ILE A 1 104 ? 3.409 -0.213 17.860 1.00 93.25 104 ILE A N 1
ATOM 823 C CA . ILE A 1 104 ? 3.938 -0.058 16.503 1.00 93.25 104 ILE A CA 1
ATOM 824 C C . ILE A 1 104 ? 5.378 0.460 16.565 1.00 93.25 104 ILE A C 1
ATOM 826 O O . ILE A 1 104 ? 6.251 -0.087 15.888 1.00 93.25 104 ILE A O 1
ATOM 830 N N . GLY A 1 105 ? 5.650 1.445 17.424 1.00 91.56 105 GLY A N 1
ATOM 831 C CA . GLY A 1 105 ? 6.984 2.009 17.622 1.00 91.56 105 GLY A CA 1
ATOM 832 C C . GLY A 1 105 ? 8.013 0.970 18.071 1.00 91.56 105 GLY A C 1
ATOM 833 O O . GLY A 1 105 ? 9.104 0.900 17.506 1.00 91.56 105 GLY A O 1
ATOM 834 N N . THR A 1 106 ? 7.660 0.110 19.030 1.00 91.06 106 THR A N 1
ATOM 835 C CA . THR A 1 106 ? 8.530 -0.983 19.504 1.00 91.06 106 THR A CA 1
ATOM 836 C C . THR A 1 106 ? 8.802 -2.029 18.422 1.00 91.06 106 THR A C 1
ATOM 838 O O . THR A 1 106 ? 9.953 -2.427 18.237 1.00 91.06 106 THR A O 1
ATOM 841 N N . ARG A 1 107 ? 7.783 -2.428 17.645 1.00 90.44 107 ARG A N 1
ATOM 842 C CA . ARG A 1 107 ? 7.952 -3.371 16.525 1.00 90.44 107 ARG A CA 1
ATOM 843 C C . ARG A 1 107 ? 8.844 -2.811 15.418 1.00 90.44 107 ARG A C 1
ATOM 845 O O . ARG A 1 107 ? 9.807 -3.470 15.041 1.00 90.44 107 ARG A O 1
ATOM 852 N N . LEU A 1 108 ? 8.588 -1.585 14.955 1.00 89.88 108 LEU A N 1
ATOM 853 C CA . LEU A 1 108 ? 9.421 -0.910 13.945 1.00 89.88 108 LEU A CA 1
ATOM 854 C C . LEU A 1 108 ? 10.831 -0.581 14.456 1.00 89.88 108 LEU A C 1
ATOM 856 O O . LEU A 1 108 ? 11.758 -0.416 13.660 1.00 89.88 108 LEU A O 1
ATOM 860 N N . GLY A 1 109 ? 10.988 -0.446 15.774 1.00 87.56 109 GLY A N 1
ATOM 861 C CA . GLY A 1 109 ? 12.262 -0.252 16.460 1.00 87.56 109 GLY A CA 1
ATOM 862 C C . GLY A 1 109 ? 13.159 -1.490 16.472 1.00 87.56 109 GLY A C 1
ATOM 863 O O . GLY A 1 109 ? 14.376 -1.344 16.574 1.00 87.56 109 GLY A O 1
ATOM 864 N N . SER A 1 110 ? 12.582 -2.687 16.351 1.00 89.19 110 SER A N 1
ATOM 865 C CA . SER A 1 110 ? 13.326 -3.943 16.423 1.00 89.19 110 SER A CA 1
ATOM 866 C C . SER A 1 110 ? 14.149 -4.189 15.151 1.00 89.19 110 SER A C 1
ATOM 868 O O . SER A 1 110 ? 13.579 -4.200 14.059 1.00 89.19 110 SER A O 1
ATOM 870 N N . PRO A 1 111 ? 15.462 -4.473 15.253 1.00 82.69 111 PRO A N 1
ATOM 871 C CA . PRO A 1 111 ? 16.296 -4.787 14.090 1.00 82.69 111 PRO A CA 1
ATOM 872 C C . PRO A 1 111 ? 15.921 -6.121 13.424 1.00 82.69 111 PRO A C 1
ATOM 874 O O . PRO A 1 111 ? 16.286 -6.357 12.277 1.00 82.69 111 PRO A O 1
ATOM 877 N N . ALA A 1 112 ? 15.190 -6.994 14.127 1.00 84.06 112 ALA A N 1
ATOM 878 C CA . ALA A 1 112 ? 14.691 -8.254 13.581 1.00 84.06 112 ALA A CA 1
ATOM 879 C C . ALA A 1 112 ? 13.429 -8.072 12.718 1.00 84.06 112 ALA A C 1
ATOM 881 O O . ALA A 1 112 ? 13.044 -8.983 11.982 1.00 84.06 112 ALA A O 1
ATOM 882 N N . PHE A 1 113 ? 12.766 -6.915 12.808 1.00 88.44 113 PHE A N 1
ATOM 883 C CA . PHE A 1 113 ? 11.565 -6.644 12.035 1.00 88.44 113 PHE A CA 1
ATOM 884 C C . PHE A 1 113 ? 11.937 -6.260 10.602 1.00 88.44 113 PHE A C 1
ATOM 886 O O . PHE A 1 113 ? 12.619 -5.268 10.356 1.00 88.44 113 PHE A O 1
ATOM 893 N N . SER A 1 114 ? 11.487 -7.068 9.645 1.00 88.19 114 SER A N 1
ATOM 894 C CA . SER A 1 114 ? 11.796 -6.905 8.226 1.00 88.19 114 SER A CA 1
ATOM 895 C C . SER A 1 114 ? 10.525 -6.905 7.387 1.00 88.19 114 SER A C 1
ATOM 897 O O . SER A 1 114 ? 9.495 -7.449 7.785 1.00 88.19 114 SER A O 1
ATOM 899 N N . VAL A 1 115 ? 10.611 -6.334 6.187 1.00 90.62 115 VAL A N 1
ATOM 900 C CA . VAL A 1 115 ? 9.488 -6.290 5.234 1.00 90.62 115 VAL A CA 1
ATOM 901 C C . VAL A 1 115 ? 9.066 -7.669 4.727 1.00 90.62 115 VAL A C 1
ATOM 903 O O . VAL A 1 115 ? 7.970 -7.823 4.208 1.00 90.62 115 VAL A O 1
ATOM 906 N N . THR A 1 116 ? 9.928 -8.675 4.888 1.00 86.81 116 THR A N 1
ATOM 907 C CA . THR A 1 116 ? 9.652 -10.075 4.544 1.00 86.81 116 THR A CA 1
ATOM 908 C C . THR A 1 116 ? 8.942 -10.838 5.659 1.00 86.81 116 THR A C 1
ATOM 910 O O . THR A 1 116 ? 8.648 -12.013 5.483 1.00 86.81 116 THR A O 1
ATOM 913 N N . SER A 1 117 ? 8.722 -10.220 6.824 1.00 87.38 117 SER A N 1
ATOM 914 C CA . SER A 1 117 ? 8.006 -10.861 7.928 1.00 87.38 117 SER A CA 1
ATOM 915 C C . SER A 1 117 ? 6.495 -10.855 7.693 1.00 87.38 117 SER A C 1
ATOM 917 O O . SER A 1 117 ? 5.937 -9.850 7.250 1.00 87.38 117 SER A O 1
ATOM 919 N N . ASP A 1 118 ? 5.816 -11.940 8.074 1.00 87.06 118 ASP A N 1
ATOM 920 C CA . ASP A 1 118 ? 4.356 -12.077 7.924 1.00 87.06 118 ASP A CA 1
ATOM 921 C C . ASP A 1 118 ? 3.573 -10.983 8.674 1.00 87.06 118 ASP A C 1
ATOM 923 O O . ASP A 1 118 ? 2.455 -10.628 8.311 1.00 87.06 118 ASP A O 1
ATOM 927 N N . GLY A 1 119 ? 4.179 -10.397 9.712 1.00 90.19 119 GLY A N 1
ATOM 928 C CA . GLY A 1 119 ? 3.596 -9.313 10.502 1.00 90.19 119 GLY A CA 1
ATOM 929 C C . GLY A 1 119 ? 3.720 -7.915 9.886 1.00 90.19 119 GLY A C 1
ATOM 930 O O . GLY A 1 119 ? 3.163 -6.974 10.453 1.00 90.19 119 GLY A O 1
ATOM 931 N N . PHE A 1 120 ? 4.427 -7.744 8.763 1.00 93.75 120 PHE A N 1
ATOM 932 C CA . PHE A 1 120 ? 4.656 -6.423 8.170 1.00 93.75 120 PHE A CA 1
ATOM 933 C C . PHE A 1 120 ? 3.391 -5.811 7.559 1.00 93.75 120 PHE A C 1
ATOM 935 O O . PHE A 1 120 ? 3.033 -4.681 7.890 1.00 93.75 120 PHE A O 1
ATOM 942 N N . LEU A 1 121 ? 2.677 -6.562 6.715 1.00 93.31 121 LEU A N 1
ATOM 943 C CA . LEU A 1 121 ? 1.441 -6.086 6.084 1.00 93.31 121 LEU A CA 1
ATOM 944 C C . LEU A 1 121 ? 0.323 -5.804 7.107 1.00 93.31 121 LEU A C 1
ATOM 946 O O . LEU A 1 121 ? -0.267 -4.726 7.030 1.00 93.31 121 LEU A O 1
ATOM 950 N N . PRO A 1 122 ? 0.065 -6.670 8.113 1.00 94.56 122 PRO A N 1
ATOM 951 C CA . PRO A 1 122 ? -0.865 -6.341 9.194 1.00 94.56 122 PRO A CA 1
ATOM 952 C C . PRO A 1 122 ? -0.485 -5.071 9.965 1.00 94.56 122 PRO A C 1
ATOM 954 O O . PRO A 1 122 ? -1.366 -4.326 10.388 1.00 94.56 122 PRO A O 1
ATOM 957 N N . LEU A 1 123 ? 0.814 -4.798 10.146 1.00 94.88 123 LEU A N 1
ATOM 958 C CA . LEU A 1 123 ? 1.277 -3.570 10.794 1.00 94.88 123 LEU A CA 1
ATOM 959 C C . LEU A 1 123 ? 0.973 -2.327 9.946 1.00 94.88 123 LEU A C 1
ATOM 961 O O . LEU A 1 123 ? 0.569 -1.316 10.518 1.00 94.88 123 LEU A O 1
ATOM 965 N N . LEU A 1 124 ? 1.123 -2.397 8.617 1.00 95.19 124 LEU A N 1
ATOM 966 C CA . LEU A 1 124 ? 0.719 -1.311 7.715 1.00 95.19 124 LEU A CA 1
ATOM 967 C C . LEU A 1 124 ? -0.792 -1.074 7.762 1.00 95.19 124 LEU A C 1
ATOM 969 O O . LEU A 1 124 ? -1.207 0.052 8.008 1.00 95.19 124 LEU A O 1
ATOM 973 N N . SER A 1 125 ? -1.606 -2.128 7.645 1.00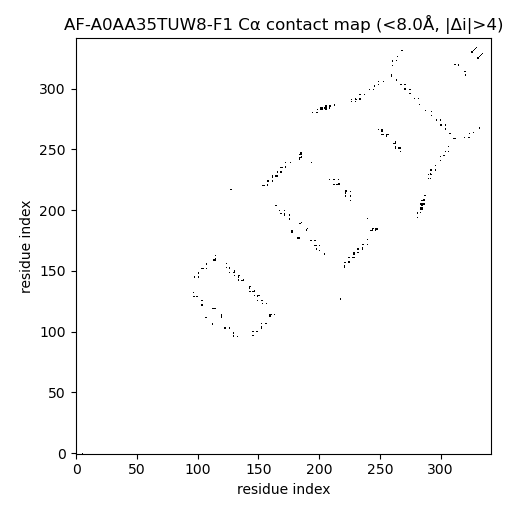 94.62 125 SER A N 1
ATOM 974 C CA . SER A 1 125 ? -3.066 -1.993 7.747 1.00 94.62 125 SER A CA 1
ATOM 975 C C . SER A 1 125 ? -3.485 -1.364 9.080 1.00 94.62 125 SER A C 1
ATOM 977 O O . SER A 1 125 ? -4.337 -0.481 9.114 1.00 94.62 125 SER A O 1
ATOM 979 N N . ARG A 1 126 ? -2.836 -1.752 10.188 1.00 94.88 126 ARG A N 1
ATOM 980 C CA . ARG A 1 126 ? -3.111 -1.151 11.496 1.00 94.88 126 ARG A CA 1
ATOM 981 C C . ARG A 1 126 ? -2.674 0.314 11.581 1.00 94.88 126 ARG A C 1
ATOM 983 O O . ARG A 1 126 ? -3.349 1.105 12.234 1.00 94.88 126 ARG A O 1
ATOM 990 N N . LEU A 1 127 ? -1.559 0.685 10.949 1.00 95.31 127 LEU A N 1
ATOM 991 C CA . LEU A 1 127 ? -1.140 2.084 10.831 1.00 95.31 127 LEU A CA 1
ATOM 992 C C . LEU A 1 127 ? -2.180 2.905 10.065 1.00 95.31 127 LEU A C 1
ATOM 994 O O . LEU A 1 127 ? -2.555 3.974 10.542 1.00 95.31 127 LEU A O 1
ATOM 998 N N . ASP A 1 128 ? -2.673 2.389 8.940 1.00 95.19 128 ASP A N 1
ATOM 999 C CA . ASP A 1 128 ? -3.691 3.051 8.120 1.00 95.19 128 ASP A CA 1
ATOM 1000 C C . ASP A 1 128 ? -4.992 3.261 8.918 1.00 95.19 128 ASP A C 1
ATOM 1002 O O . ASP A 1 128 ? -5.543 4.363 8.933 1.00 95.19 128 ASP A O 1
ATOM 1006 N N . GLU A 1 129 ? -5.442 2.245 9.665 1.00 94.62 129 GLU A N 1
ATOM 1007 C CA . GLU A 1 129 ? -6.592 2.349 10.577 1.00 94.62 129 GLU A CA 1
ATOM 1008 C C . GLU A 1 129 ? -6.388 3.426 11.652 1.00 94.62 129 GLU A C 1
ATOM 1010 O O . GLU A 1 129 ? -7.273 4.252 11.879 1.00 94.62 129 GLU A O 1
ATOM 1015 N N . CYS A 1 130 ? -5.226 3.444 12.318 1.00 94.50 130 CYS A N 1
ATOM 1016 C CA . CYS A 1 130 ? -4.915 4.434 13.352 1.00 94.50 130 CYS A CA 1
ATOM 1017 C C . CYS A 1 130 ? -4.840 5.860 12.787 1.00 94.50 130 CYS A C 1
ATOM 1019 O O . CYS A 1 130 ? -5.316 6.799 13.433 1.00 94.50 130 CYS A O 1
ATOM 1021 N N . ILE A 1 131 ? -4.268 6.033 11.591 1.00 94.94 131 ILE A N 1
ATOM 1022 C CA . ILE A 1 131 ? -4.212 7.324 10.895 1.00 94.94 131 ILE A CA 1
ATOM 1023 C C . ILE A 1 131 ? -5.633 7.783 10.562 1.00 94.94 131 ILE A C 1
ATOM 1025 O O . ILE A 1 131 ? -6.023 8.867 10.992 1.00 94.94 131 ILE A O 1
ATOM 1029 N N . SER A 1 132 ? -6.433 6.933 9.911 1.00 94.69 132 SER A N 1
ATOM 1030 C CA . SER A 1 132 ? -7.813 7.257 9.532 1.00 94.69 132 SER A CA 1
ATOM 1031 C C . SER A 1 132 ? -8.681 7.596 10.749 1.00 94.69 132 SER A C 1
ATOM 1033 O O . SER A 1 132 ? -9.392 8.602 10.754 1.00 94.69 132 SER A O 1
ATOM 1035 N N . PHE A 1 133 ? -8.572 6.818 11.830 1.00 94.44 133 PHE A N 1
ATOM 1036 C CA . PHE A 1 133 ? -9.288 7.088 13.077 1.00 94.44 133 PHE A CA 1
ATOM 1037 C C . PHE A 1 133 ? -8.897 8.442 13.683 1.00 94.44 133 PHE A C 1
ATOM 1039 O O . PHE A 1 133 ? -9.764 9.199 14.130 1.00 94.44 133 PHE A O 1
ATOM 1046 N N . THR A 1 134 ? -7.602 8.766 13.695 1.00 93.19 134 THR A N 1
ATOM 1047 C CA . THR A 1 134 ? -7.111 10.028 14.265 1.00 93.19 134 THR A CA 1
ATOM 1048 C C . THR A 1 134 ? -7.535 11.224 13.409 1.00 93.19 134 THR A C 1
ATOM 1050 O O . THR A 1 134 ? -7.947 12.244 13.958 1.00 93.19 134 THR A O 1
ATOM 1053 N N . GLU A 1 135 ? -7.518 11.088 12.080 1.00 93.75 135 GLU A N 1
ATOM 1054 C CA . GLU A 1 135 ? -7.990 12.108 11.131 1.00 93.75 135 GLU A CA 1
ATOM 1055 C C . GLU A 1 135 ? -9.493 12.383 11.248 1.00 93.75 135 GLU A C 1
ATOM 1057 O O . GLU A 1 135 ? -9.923 13.527 11.125 1.00 93.75 135 GLU A O 1
ATOM 1062 N N . GLN A 1 136 ? -10.301 11.366 11.552 1.00 94.12 136 GLN A N 1
ATOM 1063 C CA . GLN A 1 136 ? -11.734 11.546 11.805 1.00 94.12 136 GLN A CA 1
ATOM 1064 C C . GLN A 1 136 ? -12.017 12.197 13.173 1.00 94.12 136 GLN A C 1
ATOM 1066 O O . GLN A 1 136 ? -13.070 12.801 13.370 1.00 94.12 136 GLN A O 1
ATOM 1071 N N . ASN A 1 137 ? -11.079 12.115 14.124 1.00 91.88 137 ASN A N 1
ATOM 1072 C CA . ASN A 1 137 ? -11.259 12.556 15.511 1.00 91.88 137 ASN A CA 1
ATOM 1073 C C . ASN A 1 137 ? -10.254 13.645 15.935 1.00 91.88 137 ASN A C 1
ATOM 1075 O O . ASN A 1 137 ? -9.720 13.626 17.047 1.00 91.88 137 ASN A O 1
ATOM 1079 N N . LEU A 1 138 ? -10.034 14.654 15.084 1.00 91.38 138 LEU A N 1
ATOM 1080 C CA . LEU A 1 138 ? -9.085 15.750 15.358 1.00 91.38 138 LEU A CA 1
ATOM 1081 C C . LEU A 1 138 ? -9.418 16.590 16.603 1.00 91.38 138 LEU A C 1
ATOM 1083 O O . LEU A 1 138 ? -8.541 17.264 17.136 1.00 91.38 138 LEU A O 1
ATOM 1087 N N . HIS A 1 139 ? -10.655 16.536 17.094 1.00 90.62 139 HIS A N 1
ATOM 1088 C CA . HIS A 1 139 ? -11.089 17.230 18.307 1.00 90.62 139 HIS A CA 1
ATOM 1089 C C . HIS A 1 139 ? -10.525 16.618 19.604 1.00 90.62 139 HIS A C 1
ATOM 1091 O O . HIS A 1 139 ? -10.613 17.243 20.661 1.00 90.62 139 HIS A O 1
ATOM 1097 N N . TYR A 1 140 ? -9.954 15.408 19.556 1.00 90.25 140 TYR A N 1
ATOM 1098 C CA . TYR A 1 140 ? -9.322 14.793 20.723 1.00 90.25 140 TYR A CA 1
ATOM 1099 C C . TYR A 1 140 ? -8.039 15.519 21.134 1.00 90.25 140 TYR A C 1
ATOM 1101 O O . TYR A 1 140 ? -7.305 16.073 20.312 1.00 90.25 140 TYR A O 1
ATOM 1109 N N . LYS A 1 141 ? -7.755 15.496 22.440 1.00 88.69 141 LYS A N 1
ATOM 1110 C CA . LYS A 1 141 ? -6.549 16.101 23.007 1.00 88.69 141 LYS A CA 1
ATOM 1111 C C . LYS A 1 141 ? -5.305 15.459 22.384 1.00 88.69 141 LYS A C 1
ATOM 1113 O O . LYS A 1 141 ? -5.196 14.240 22.348 1.00 88.69 141 LYS A O 1
ATOM 1118 N N . GLU A 1 142 ? -4.383 16.295 21.905 1.00 90.62 142 GLU A N 1
ATOM 1119 C CA . GLU A 1 142 ? -3.115 15.883 21.277 1.00 90.62 142 GLU A CA 1
ATOM 1120 C C . GLU A 1 142 ? -3.258 15.017 20.010 1.00 90.62 142 GLU A C 1
ATOM 1122 O O . GLU A 1 142 ? -2.260 14.485 19.524 1.00 90.62 142 GLU A O 1
ATOM 1127 N N . SER A 1 143 ? -4.452 14.937 19.409 1.00 90.94 143 SER A N 1
ATOM 1128 C CA . SER A 1 143 ? -4.722 14.185 18.169 1.00 90.94 143 SER A CA 1
ATOM 1129 C C . SER A 1 143 ? -3.686 14.461 17.071 1.00 90.94 143 SER A C 1
ATOM 1131 O O . SER A 1 143 ? -3.140 13.535 16.478 1.00 90.94 143 SER A O 1
ATOM 1133 N N . GLN A 1 144 ? -3.330 15.730 16.867 1.00 92.38 144 GLN A N 1
ATOM 1134 C CA . GLN A 1 144 ? -2.347 16.166 15.872 1.00 92.38 144 GLN A CA 1
ATOM 1135 C C . GLN A 1 144 ? -0.932 15.633 16.142 1.00 92.38 144 GLN A C 1
ATOM 1137 O O . GLN A 1 144 ? -0.195 15.303 15.209 1.00 92.38 144 GLN A O 1
ATOM 1142 N N . VAL A 1 145 ? -0.543 15.510 17.415 1.00 94.38 145 VAL A N 1
ATOM 1143 C CA . VAL A 1 145 ? 0.765 14.965 17.810 1.00 94.38 145 VAL A CA 1
ATOM 1144 C C . VAL A 1 145 ? 0.814 13.470 17.506 1.00 94.38 145 VAL A C 1
ATOM 1146 O O . VAL A 1 145 ? 1.787 12.994 16.917 1.00 94.38 145 VAL A O 1
ATOM 1149 N N . TYR A 1 146 ? -0.250 12.739 17.847 1.00 94.12 146 TYR A N 1
ATOM 1150 C CA . TYR A 1 146 ? -0.380 11.317 17.520 1.00 94.12 146 TYR A CA 1
ATOM 1151 C C . TYR A 1 146 ? -0.404 11.086 16.011 1.00 94.12 146 TYR A C 1
ATOM 1153 O O . TYR A 1 146 ? 0.347 10.248 15.519 1.00 94.12 146 TYR A O 1
ATOM 1161 N N . LEU A 1 147 ? -1.180 11.876 15.265 1.00 95.12 147 LEU A N 1
ATOM 1162 C CA . LEU A 1 147 ? -1.242 11.801 13.806 1.00 95.12 147 LEU A CA 1
ATOM 1163 C C . LEU A 1 147 ? 0.141 11.996 13.176 1.00 95.12 147 LEU A C 1
ATOM 1165 O O . LEU A 1 147 ? 0.563 11.204 12.334 1.00 95.12 147 LEU A O 1
ATOM 1169 N N . THR A 1 148 ? 0.881 13.008 13.635 1.00 95.12 148 THR A N 1
ATOM 1170 C CA . THR A 1 148 ? 2.248 13.270 13.167 1.00 95.12 148 THR A CA 1
ATOM 1171 C C . THR A 1 148 ? 3.161 12.071 13.426 1.00 95.12 148 THR A C 1
ATOM 1173 O O . THR A 1 148 ? 3.899 11.653 12.535 1.00 95.12 148 THR A O 1
ATOM 1176 N N . ARG A 1 149 ? 3.093 11.470 14.619 1.00 95.56 149 ARG A N 1
ATOM 1177 C CA . ARG A 1 149 ? 3.885 10.278 14.958 1.00 95.56 149 ARG A CA 1
ATOM 1178 C C . ARG A 1 149 ? 3.484 9.046 14.142 1.00 95.56 149 ARG A C 1
ATOM 1180 O O . ARG A 1 149 ? 4.366 8.326 13.683 1.00 95.56 149 ARG A O 1
ATOM 1187 N N . PHE A 1 150 ? 2.193 8.813 13.903 1.00 95.88 150 PHE A N 1
ATOM 1188 C CA . PHE A 1 150 ? 1.748 7.711 13.045 1.00 95.88 150 PHE A CA 1
ATOM 1189 C C . PHE A 1 150 ? 2.251 7.872 11.610 1.00 95.88 150 PHE A C 1
ATOM 1191 O O . PHE A 1 150 ? 2.793 6.919 11.054 1.00 95.88 150 PHE A O 1
ATOM 1198 N N . ARG A 1 151 ? 2.181 9.081 11.036 1.00 95.62 151 ARG A N 1
ATOM 1199 C CA . ARG A 1 151 ? 2.749 9.357 9.705 1.00 95.62 151 ARG A CA 1
ATOM 1200 C C . ARG A 1 151 ? 4.271 9.196 9.663 1.00 95.62 151 ARG A C 1
ATOM 1202 O O . ARG A 1 151 ? 4.809 8.709 8.670 1.00 95.62 151 ARG A O 1
ATOM 1209 N N . GLN A 1 152 ? 4.981 9.523 10.747 1.00 95.31 152 GLN A N 1
ATOM 1210 C CA . GLN A 1 152 ? 6.415 9.225 10.873 1.00 95.31 152 GLN A CA 1
ATOM 1211 C C . GLN A 1 152 ? 6.689 7.714 10.872 1.00 95.31 152 GLN A C 1
ATOM 1213 O O . GLN A 1 152 ? 7.620 7.259 10.204 1.00 95.31 152 GLN A O 1
ATOM 1218 N N . TYR A 1 153 ? 5.885 6.920 11.584 1.00 95.50 153 TYR A N 1
ATOM 1219 C CA . TYR A 1 153 ? 6.001 5.460 11.573 1.00 95.50 153 TYR A CA 1
ATOM 1220 C C . TYR A 1 153 ? 5.654 4.851 10.219 1.00 95.50 153 TYR A C 1
ATOM 1222 O O . TYR A 1 153 ? 6.386 3.971 9.767 1.00 95.50 153 TYR A O 1
ATOM 1230 N N . LEU A 1 154 ? 4.628 5.365 9.539 1.00 96.31 154 LEU A N 1
ATOM 1231 C CA . LEU A 1 154 ? 4.318 4.992 8.164 1.00 96.31 154 LEU A CA 1
ATOM 1232 C C . LEU A 1 154 ? 5.508 5.290 7.245 1.00 96.31 154 LEU A C 1
ATOM 1234 O O . LEU A 1 154 ? 6.026 4.386 6.598 1.00 96.31 154 LEU A O 1
ATOM 1238 N N . SER A 1 155 ? 6.028 6.519 7.273 1.00 95.50 155 SER A N 1
ATOM 1239 C CA . SER A 1 155 ? 7.196 6.921 6.475 1.00 95.50 155 SER A CA 1
ATOM 1240 C C . SER A 1 155 ? 8.407 6.016 6.726 1.00 95.50 155 SER A C 1
ATOM 1242 O O . SER A 1 155 ? 9.090 5.605 5.789 1.00 95.50 155 SER A O 1
ATOM 1244 N N . ARG A 1 156 ? 8.660 5.648 7.988 1.00 95.06 156 ARG A N 1
ATOM 1245 C CA . ARG A 1 156 ? 9.731 4.715 8.359 1.00 95.06 156 ARG A CA 1
ATOM 1246 C C . ARG A 1 156 ? 9.481 3.304 7.823 1.00 95.06 156 ARG A C 1
ATOM 1248 O O . ARG A 1 156 ? 10.410 2.694 7.301 1.00 95.06 156 ARG A O 1
ATOM 1255 N N . ALA A 1 157 ? 8.261 2.782 7.938 1.00 95.44 157 ALA A N 1
ATOM 1256 C CA . ALA A 1 157 ? 7.904 1.470 7.404 1.00 95.44 157 ALA A CA 1
ATOM 1257 C C . ALA A 1 157 ? 8.078 1.426 5.876 1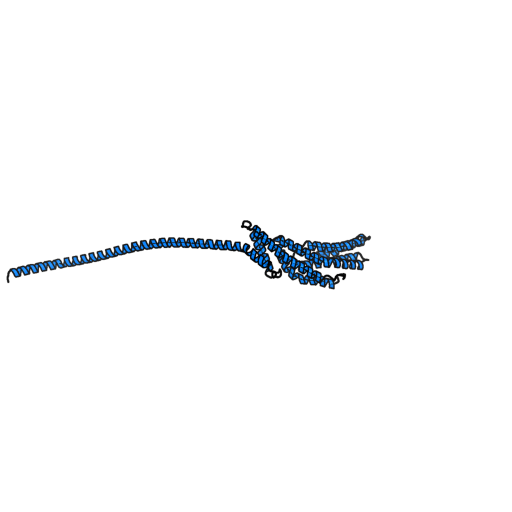.00 95.44 157 ALA A C 1
ATOM 1259 O O . ALA A 1 157 ? 8.693 0.503 5.344 1.00 95.44 157 ALA A O 1
ATOM 1260 N N . LEU A 1 158 ? 7.630 2.468 5.175 1.00 96.19 158 LEU A N 1
ATOM 1261 C CA . LEU A 1 158 ? 7.784 2.601 3.725 1.00 96.19 158 LEU A CA 1
ATOM 1262 C C . LEU A 1 158 ? 9.246 2.782 3.303 1.00 96.19 158 LEU A C 1
ATOM 1264 O O . LEU A 1 158 ? 9.656 2.245 2.276 1.00 96.19 158 LEU A O 1
ATOM 1268 N N . ALA A 1 159 ? 10.074 3.441 4.116 1.00 95.12 159 ALA A N 1
ATOM 1269 C CA . ALA A 1 159 ? 11.513 3.510 3.874 1.00 95.12 159 ALA A CA 1
ATOM 1270 C C . ALA A 1 159 ? 12.180 2.122 3.920 1.00 95.12 159 ALA A C 1
ATOM 1272 O O . ALA A 1 159 ? 13.059 1.848 3.100 1.00 95.12 159 ALA A O 1
ATOM 1273 N N . LEU A 1 160 ? 11.739 1.222 4.811 1.00 94.88 160 LEU A N 1
ATOM 1274 C CA . LEU A 1 160 ? 12.217 -0.168 4.833 1.00 94.88 160 LEU A CA 1
ATOM 1275 C C . LEU A 1 160 ? 11.829 -0.912 3.550 1.00 94.88 160 LEU A C 1
ATOM 1277 O O . LEU A 1 160 ? 12.649 -1.646 2.994 1.00 94.88 160 LEU A O 1
ATOM 1281 N N . VAL A 1 161 ? 10.611 -0.687 3.044 1.00 96.12 161 VAL A N 1
ATOM 1282 C CA . VAL A 1 161 ? 10.173 -1.250 1.757 1.00 96.12 161 VAL A CA 1
ATOM 1283 C C . VAL A 1 161 ? 11.038 -0.728 0.622 1.00 96.12 161 VAL A C 1
ATOM 1285 O O . VAL A 1 161 ? 11.600 -1.526 -0.131 1.00 96.12 161 VAL A O 1
ATOM 1288 N N . LYS A 1 162 ? 11.207 0.596 0.534 1.00 96.25 162 LYS A N 1
ATOM 1289 C CA . LYS A 1 162 ? 12.068 1.236 -0.465 1.00 96.25 162 LYS A CA 1
ATOM 1290 C C . LYS A 1 162 ? 13.459 0.621 -0.442 1.00 96.25 162 LYS A C 1
ATOM 1292 O O . LYS A 1 162 ? 13.961 0.193 -1.476 1.00 96.25 162 LYS A O 1
ATOM 1297 N N . GLN A 1 163 ? 14.073 0.538 0.738 1.00 95.31 163 GLN A N 1
ATOM 1298 C CA . GLN A 1 163 ? 15.406 -0.027 0.902 1.00 95.31 163 GLN A CA 1
ATOM 1299 C C . GLN A 1 163 ? 15.469 -1.476 0.414 1.00 95.31 163 GLN A C 1
ATOM 1301 O O . GLN A 1 163 ? 16.397 -1.828 -0.311 1.00 95.31 163 GLN A O 1
ATOM 1306 N N . HIS A 1 164 ? 14.490 -2.307 0.770 1.00 94.56 164 HIS A N 1
ATOM 1307 C CA . HIS A 1 164 ? 14.446 -3.703 0.346 1.00 94.56 164 HIS A CA 1
ATOM 1308 C C . HIS A 1 164 ? 14.321 -3.853 -1.176 1.00 94.56 164 HIS A C 1
ATOM 1310 O O . HIS A 1 164 ? 15.102 -4.589 -1.785 1.00 94.56 164 HIS A O 1
ATOM 1316 N N . VAL A 1 165 ? 13.386 -3.129 -1.798 1.00 95.81 165 VAL A N 1
ATOM 1317 C CA . VAL A 1 165 ? 13.147 -3.181 -3.248 1.00 95.81 165 VAL A CA 1
ATOM 1318 C C . VAL A 1 165 ? 14.362 -2.658 -4.008 1.00 95.81 165 VAL A C 1
ATOM 1320 O O . VAL A 1 165 ? 14.917 -3.363 -4.849 1.00 95.81 165 VAL A O 1
ATOM 1323 N N . VAL A 1 166 ? 14.837 -1.457 -3.667 1.00 95.75 166 VAL A N 1
ATOM 1324 C CA . VAL A 1 166 ? 15.991 -0.824 -4.322 1.00 95.75 166 VAL A CA 1
ATOM 1325 C C . VAL A 1 166 ? 17.249 -1.676 -4.159 1.00 95.75 166 VAL A C 1
ATOM 1327 O O . VAL A 1 166 ? 17.990 -1.862 -5.124 1.00 95.75 166 VAL A O 1
ATOM 1330 N N . SER A 1 167 ? 17.491 -2.228 -2.966 1.00 94.94 167 SER A N 1
ATOM 1331 C CA . SER A 1 167 ? 18.630 -3.120 -2.719 1.00 94.94 167 SER A CA 1
ATOM 1332 C C . SER A 1 167 ? 18.543 -4.379 -3.580 1.00 94.94 167 SER A C 1
ATOM 1334 O O . SER A 1 167 ? 19.499 -4.714 -4.275 1.00 94.94 167 SER A O 1
ATOM 1336 N N . THR A 1 168 ? 17.380 -5.030 -3.623 1.00 94.00 168 THR A N 1
ATOM 1337 C CA . THR A 1 168 ? 17.172 -6.240 -4.430 1.00 94.00 168 THR A CA 1
ATOM 1338 C C . THR A 1 168 ? 17.391 -5.971 -5.920 1.00 94.00 168 THR A C 1
ATOM 1340 O O . THR A 1 168 ? 18.077 -6.744 -6.591 1.00 94.00 168 THR A O 1
ATOM 1343 N N . LEU A 1 169 ? 16.883 -4.850 -6.440 1.00 94.50 169 LEU A N 1
ATOM 1344 C CA . LEU A 1 169 ? 17.086 -4.446 -7.834 1.00 94.50 169 LEU A CA 1
ATOM 1345 C C . LEU A 1 169 ? 18.562 -4.157 -8.133 1.00 94.50 169 LEU A C 1
ATOM 1347 O O . LEU A 1 169 ? 19.101 -4.661 -9.119 1.00 94.50 169 LEU A O 1
ATOM 1351 N N . ARG A 1 170 ? 19.250 -3.406 -7.265 1.00 94.12 170 ARG A N 1
ATOM 1352 C CA . ARG A 1 170 ? 20.684 -3.101 -7.419 1.00 94.12 170 ARG A CA 1
ATOM 1353 C C . ARG A 1 170 ? 21.555 -4.352 -7.363 1.00 94.12 170 ARG A C 1
ATOM 1355 O O . ARG A 1 170 ? 22.444 -4.503 -8.194 1.00 94.12 170 ARG A O 1
ATOM 1362 N N . LEU A 1 171 ? 21.282 -5.261 -6.427 1.00 92.25 171 LEU A N 1
ATOM 1363 C CA . LEU A 1 171 ? 21.986 -6.542 -6.306 1.00 92.25 171 LEU A CA 1
ATOM 1364 C C . LEU A 1 171 ? 21.745 -7.438 -7.523 1.00 92.25 171 LEU A C 1
ATOM 1366 O O . LEU A 1 171 ? 22.668 -8.085 -8.014 1.00 92.25 171 LEU A O 1
ATOM 1370 N N . THR A 1 172 ? 20.514 -7.457 -8.040 1.00 91.38 172 THR A N 1
ATOM 1371 C CA . THR A 1 172 ? 20.208 -8.197 -9.269 1.00 91.38 172 THR A CA 1
ATOM 1372 C C . THR A 1 172 ? 21.027 -7.624 -10.422 1.00 91.38 172 THR A C 1
ATOM 1374 O O . THR A 1 172 ? 21.738 -8.376 -11.083 1.00 91.38 172 THR A O 1
ATOM 1377 N N . THR A 1 173 ? 21.022 -6.299 -10.588 1.00 91.12 173 THR A N 1
ATOM 1378 C CA . THR A 1 173 ? 21.756 -5.574 -11.639 1.00 91.12 173 THR A CA 1
ATOM 1379 C C . THR A 1 173 ? 23.259 -5.827 -11.570 1.00 91.12 173 THR A C 1
ATOM 1381 O O . THR A 1 173 ? 23.855 -6.224 -12.568 1.00 91.12 173 THR A O 1
ATOM 1384 N N . SER A 1 174 ? 23.881 -5.688 -10.395 1.00 88.38 174 SER A N 1
ATOM 1385 C CA . SER A 1 174 ? 25.320 -5.928 -10.218 1.00 88.38 174 SER A CA 1
ATOM 1386 C C . SER A 1 174 ? 25.726 -7.375 -10.497 1.00 88.38 174 SER A C 1
ATOM 1388 O O . SER A 1 174 ? 26.841 -7.623 -10.944 1.00 88.38 174 SER A O 1
ATOM 1390 N N . SER A 1 175 ? 24.818 -8.333 -10.294 1.00 85.50 175 SER A N 1
ATOM 1391 C CA . SER A 1 175 ? 25.065 -9.743 -10.603 1.00 85.50 175 SER A CA 1
ATOM 1392 C C . SER A 1 175 ? 25.012 -10.077 -12.100 1.00 85.50 175 SER A C 1
ATOM 1394 O O . SER A 1 175 ? 25.383 -11.195 -12.481 1.00 85.50 175 SER A O 1
ATOM 1396 N N . VAL A 1 176 ? 24.485 -9.172 -12.933 1.00 84.75 176 VAL A N 1
ATOM 1397 C CA . VAL A 1 176 ? 24.400 -9.359 -14.391 1.00 84.75 176 VAL A CA 1
ATOM 1398 C C . VAL A 1 176 ? 25.222 -8.353 -15.180 1.00 84.75 176 VAL A C 1
ATOM 1400 O O . VAL A 1 176 ? 25.557 -8.637 -16.325 1.00 84.75 176 VAL A O 1
ATOM 1403 N N . LEU A 1 177 ? 25.596 -7.224 -14.578 1.00 79.38 177 LEU A N 1
ATOM 1404 C CA . LEU A 1 177 ? 26.534 -6.282 -15.173 1.00 79.38 177 LEU A CA 1
ATOM 1405 C C . LEU A 1 177 ? 27.838 -7.012 -15.553 1.00 79.38 177 LEU A C 1
ATOM 1407 O O . LEU A 1 177 ? 28.433 -7.693 -14.709 1.00 79.38 177 LEU A O 1
ATOM 1411 N N . PRO A 1 178 ? 28.302 -6.880 -16.808 1.00 67.62 178 PRO A N 1
ATOM 1412 C CA . PRO A 1 178 ? 29.606 -7.385 -17.198 1.00 67.62 178 PRO A CA 1
ATOM 1413 C C . PRO A 1 178 ? 30.696 -6.725 -16.350 1.00 67.62 178 PRO A C 1
ATOM 1415 O O . PRO A 1 178 ? 30.580 -5.565 -15.949 1.00 67.62 178 PRO A O 1
ATOM 1418 N N . LYS A 1 179 ? 31.784 -7.458 -16.090 1.00 67.06 179 LYS A N 1
ATOM 1419 C CA . LYS A 1 179 ? 32.956 -6.888 -15.413 1.00 67.06 179 LYS A CA 1
ATOM 1420 C C . LYS A 1 179 ? 33.458 -5.657 -16.193 1.00 67.06 179 LYS A C 1
ATOM 1422 O O . LYS A 1 179 ? 33.427 -5.685 -17.427 1.00 67.06 179 LYS A O 1
ATOM 1427 N N . PRO A 1 180 ? 33.940 -4.604 -15.506 1.00 52.91 180 PRO A N 1
ATOM 1428 C CA . PRO A 1 180 ? 34.436 -3.399 -16.166 1.00 52.91 180 PRO A CA 1
ATOM 1429 C C . PRO A 1 180 ? 35.533 -3.764 -17.177 1.00 52.91 180 PRO A C 1
ATOM 1431 O O . PRO A 1 180 ? 36.543 -4.359 -16.804 1.00 52.91 180 PRO A O 1
ATOM 1434 N N . GLY A 1 181 ? 35.293 -3.455 -18.457 1.00 54.28 181 GLY A N 1
ATOM 1435 C CA . GLY A 1 181 ? 36.180 -3.777 -19.584 1.00 54.28 181 GLY A CA 1
ATOM 1436 C C . GLY A 1 181 ? 35.617 -4.765 -20.618 1.00 54.28 181 GLY A C 1
ATOM 1437 O O . GLY A 1 181 ? 36.191 -4.882 -21.696 1.00 54.28 181 GLY A O 1
ATOM 1438 N N . ALA A 1 182 ? 34.495 -5.443 -20.346 1.00 58.62 182 ALA A N 1
ATOM 1439 C CA . ALA A 1 182 ? 33.809 -6.279 -21.335 1.00 58.62 182 ALA A CA 1
ATOM 1440 C C . ALA A 1 182 ? 32.702 -5.487 -22.055 1.00 58.62 182 ALA A C 1
ATOM 1442 O O . ALA A 1 182 ? 31.811 -4.937 -21.408 1.00 58.62 182 ALA A O 1
ATOM 1443 N N . VAL A 1 183 ? 32.739 -5.443 -23.391 1.00 54.44 183 VAL A N 1
ATOM 1444 C CA . VAL A 1 183 ? 31.654 -4.868 -24.203 1.00 54.44 183 VAL A CA 1
ATOM 1445 C C . VAL A 1 183 ? 30.462 -5.822 -24.143 1.00 54.44 183 VAL A C 1
ATOM 1447 O O . VAL A 1 183 ? 30.541 -6.957 -24.614 1.00 54.44 183 VAL A O 1
ATOM 1450 N N . ALA A 1 184 ? 29.367 -5.381 -23.527 1.00 55.22 184 ALA A N 1
ATOM 1451 C CA . ALA A 1 184 ? 28.129 -6.145 -23.478 1.00 55.22 184 ALA A CA 1
ATOM 1452 C C . ALA A 1 184 ? 27.452 -6.100 -24.849 1.00 55.22 184 ALA A C 1
ATOM 1454 O O . ALA A 1 184 ? 26.845 -5.099 -25.217 1.00 55.22 184 ALA A O 1
ATOM 1455 N N . VAL A 1 185 ? 27.551 -7.186 -25.607 1.00 58.16 185 VAL A N 1
ATOM 1456 C CA . VAL A 1 185 ? 26.672 -7.411 -26.757 1.00 58.16 185 VAL A CA 1
ATOM 1457 C C . VAL A 1 185 ? 25.452 -8.185 -26.259 1.00 58.16 185 VAL A C 1
ATOM 1459 O O . VAL A 1 185 ? 25.601 -9.151 -25.494 1.00 58.16 185 VAL A O 1
ATOM 1462 N N . LEU A 1 186 ? 24.248 -7.791 -26.689 1.00 59.94 186 LEU A N 1
ATOM 1463 C CA . LEU A 1 186 ? 23.051 -8.622 -26.524 1.00 59.94 186 LEU A CA 1
ATOM 1464 C C . LEU A 1 186 ? 23.182 -9.834 -27.447 1.00 59.94 186 LEU A C 1
ATOM 1466 O O . LEU A 1 186 ? 22.703 -9.836 -28.574 1.00 59.94 186 LEU A O 1
ATOM 1470 N N . SER A 1 187 ? 23.882 -10.859 -26.969 1.00 61.41 187 SER A N 1
ATOM 1471 C CA . SER A 1 187 ? 23.738 -12.214 -27.496 1.00 61.41 187 SER A CA 1
ATOM 1472 C C . SER A 1 187 ? 22.503 -12.865 -26.868 1.00 61.41 187 SER A C 1
ATOM 1474 O O . SER A 1 187 ? 22.094 -12.467 -25.773 1.00 61.41 187 SER A O 1
ATOM 1476 N N . GLU A 1 188 ? 21.941 -13.898 -27.499 1.00 62.00 188 GLU A N 1
ATOM 1477 C CA . GLU A 1 188 ? 20.836 -14.684 -26.916 1.00 62.00 188 GLU A CA 1
ATOM 1478 C C . GLU A 1 188 ? 21.160 -15.172 -25.490 1.00 62.00 188 GLU A C 1
ATOM 1480 O O . GLU A 1 188 ? 20.311 -15.122 -24.598 1.00 62.00 188 GLU A O 1
ATOM 1485 N N . ASN A 1 189 ? 22.422 -15.534 -25.233 1.00 63.84 189 ASN A N 1
ATOM 1486 C CA . ASN A 1 189 ? 22.889 -15.954 -23.910 1.00 63.84 189 ASN A CA 1
ATOM 1487 C C . ASN A 1 189 ? 22.903 -14.802 -22.890 1.00 63.84 189 ASN A C 1
ATOM 1489 O O . ASN A 1 189 ? 22.526 -14.997 -21.732 1.00 63.84 189 ASN A O 1
ATOM 1493 N N . SER A 1 190 ? 23.289 -13.592 -23.309 1.00 67.12 190 SER A N 1
ATOM 1494 C CA . SER A 1 190 ? 23.239 -12.386 -22.466 1.00 67.12 190 SER A CA 1
ATOM 1495 C C . SER A 1 190 ? 21.789 -12.005 -22.141 1.00 67.12 190 SER A C 1
ATOM 1497 O O . SER A 1 190 ? 21.481 -11.623 -21.012 1.00 67.12 190 SER A O 1
ATOM 1499 N N . TYR A 1 191 ? 20.884 -12.167 -23.111 1.00 69.81 191 TYR A N 1
ATOM 1500 C CA . TYR A 1 191 ? 19.458 -11.873 -22.976 1.00 69.81 191 TYR A CA 1
ATOM 1501 C C . TYR A 1 191 ? 18.786 -12.786 -21.945 1.00 69.81 191 TYR A C 1
ATOM 1503 O O . TYR A 1 191 ? 18.168 -12.311 -20.986 1.00 69.81 191 TYR A O 1
ATOM 1511 N N . ALA A 1 192 ? 18.996 -14.100 -22.068 1.00 76.56 192 ALA A N 1
ATOM 1512 C CA . ALA A 1 192 ? 18.493 -15.084 -21.112 1.00 76.56 192 ALA A CA 1
ATOM 1513 C C . ALA A 1 192 ? 19.001 -14.808 -19.685 1.00 76.56 192 ALA A C 1
ATOM 1515 O O . ALA A 1 192 ? 18.255 -14.951 -18.712 1.00 76.56 192 ALA A O 1
ATOM 1516 N N . GLN A 1 193 ? 20.246 -14.342 -19.545 1.00 78.69 193 GLN A N 1
ATOM 1517 C CA . GLN A 1 193 ? 20.828 -13.997 -18.252 1.00 78.69 193 GLN A CA 1
ATOM 1518 C C . GLN A 1 193 ? 20.241 -12.700 -17.659 1.00 78.69 193 GLN A C 1
ATOM 1520 O O . GLN A 1 193 ? 19.916 -12.677 -16.467 1.00 78.69 193 GLN A O 1
ATOM 1525 N N . PHE A 1 194 ? 20.082 -11.638 -18.465 1.00 80.38 194 PHE A N 1
ATOM 1526 C CA . PHE A 1 194 ? 19.527 -10.345 -18.034 1.00 80.38 194 PHE A CA 1
ATOM 1527 C C . PHE A 1 194 ? 18.076 -10.455 -17.581 1.00 80.38 194 PHE A C 1
ATOM 1529 O O . PHE A 1 194 ? 17.721 -9.921 -16.529 1.00 80.38 194 PHE A O 1
ATOM 1536 N N . TYR A 1 195 ? 17.238 -11.149 -18.345 1.00 87.00 195 TYR A N 1
ATOM 1537 C CA . TYR A 1 195 ? 15.819 -11.276 -18.022 1.00 87.00 195 TYR A CA 1
ATOM 1538 C C . TYR A 1 195 ? 15.558 -12.403 -17.024 1.00 87.00 195 TYR A C 1
ATOM 1540 O O . TYR A 1 195 ? 14.770 -12.220 -16.097 1.00 87.00 195 TYR A O 1
ATOM 1548 N N . GLY A 1 196 ? 16.258 -13.537 -17.129 1.00 87.69 196 GLY A N 1
ATOM 1549 C CA . GLY A 1 196 ? 16.062 -14.681 -16.234 1.00 87.69 196 GLY A CA 1
ATOM 1550 C C . GLY A 1 196 ? 16.338 -14.352 -14.764 1.00 87.69 196 GLY A C 1
ATOM 1551 O O . GLY A 1 196 ? 15.555 -14.723 -13.888 1.00 87.69 196 GLY A O 1
ATOM 1552 N N . LYS A 1 197 ? 17.406 -13.592 -14.478 1.00 88.31 197 LYS A N 1
ATOM 1553 C CA . LYS A 1 197 ? 17.741 -13.185 -13.101 1.00 88.31 197 LYS A CA 1
ATOM 1554 C C . LYS A 1 197 ? 16.766 -12.168 -12.506 1.00 88.31 197 LYS A C 1
ATOM 1556 O O . LYS A 1 197 ? 16.503 -12.221 -11.310 1.00 88.31 197 LYS A O 1
ATOM 1561 N N . PHE A 1 198 ? 16.222 -11.256 -13.311 1.00 91.88 198 PHE A N 1
ATOM 1562 C CA . PHE A 1 198 ? 15.185 -10.334 -12.838 1.00 91.88 198 PHE A CA 1
ATOM 1563 C C . PHE A 1 198 ? 13.851 -11.056 -12.639 1.00 91.88 198 PHE A C 1
ATOM 1565 O O . PHE A 1 198 ? 13.201 -10.871 -11.615 1.00 91.88 198 PHE A O 1
ATOM 1572 N N . ARG A 1 199 ? 13.466 -11.948 -13.559 1.00 92.25 199 ARG A N 1
ATOM 1573 C CA . ARG A 1 199 ? 12.243 -12.750 -13.416 1.00 92.25 199 ARG A CA 1
ATOM 1574 C C . ARG A 1 199 ? 12.263 -13.624 -12.162 1.00 92.25 199 ARG A C 1
ATOM 1576 O O . ARG A 1 199 ? 11.222 -13.791 -11.539 1.00 92.25 199 ARG A O 1
ATOM 1583 N N . SER A 1 200 ? 13.420 -14.145 -11.750 1.00 91.00 200 SER A N 1
ATOM 1584 C CA . SER A 1 200 ? 13.516 -14.959 -10.530 1.00 91.00 200 SER A CA 1
ATOM 1585 C C . SER A 1 200 ? 13.435 -14.147 -9.230 1.00 91.00 200 SER A C 1
ATOM 1587 O O . SER A 1 200 ? 12.968 -14.672 -8.218 1.00 91.00 200 SER A O 1
ATOM 1589 N N . SER A 1 201 ? 13.842 -12.871 -9.231 1.00 89.69 201 SER A N 1
ATOM 1590 C CA . SER A 1 201 ? 13.711 -11.983 -8.065 1.00 89.69 201 SER A CA 1
ATOM 1591 C C . SER A 1 201 ? 12.342 -11.294 -7.972 1.00 89.69 201 SER A C 1
ATOM 1593 O O . SER A 1 201 ? 11.932 -10.907 -6.874 1.00 89.69 201 SER A O 1
ATOM 1595 N N . ALA A 1 202 ? 11.604 -11.212 -9.082 1.00 92.25 202 ALA A N 1
ATOM 1596 C CA . ALA A 1 202 ? 10.327 -10.507 -9.187 1.00 92.25 202 ALA A CA 1
ATOM 1597 C C . ALA A 1 202 ? 9.218 -10.971 -8.218 1.00 92.25 202 ALA A C 1
ATOM 1599 O O . ALA A 1 202 ? 8.628 -10.104 -7.572 1.00 92.25 202 ALA A O 1
ATOM 1600 N N . PRO A 1 203 ? 8.940 -12.280 -8.010 1.00 91.12 203 PRO A N 1
ATOM 1601 C CA . PRO A 1 203 ? 7.785 -12.717 -7.216 1.00 91.12 203 PRO A CA 1
ATOM 1602 C C . PRO A 1 203 ? 7.787 -12.195 -5.775 1.00 91.12 203 PRO A C 1
ATOM 1604 O O . PRO A 1 203 ? 6.735 -11.871 -5.227 1.00 91.12 203 PRO A O 1
ATOM 1607 N N . LYS A 1 204 ? 8.980 -12.066 -5.175 1.00 84.75 204 LYS A N 1
ATOM 1608 C CA . LYS A 1 204 ? 9.156 -11.562 -3.804 1.00 84.75 204 LYS A CA 1
ATOM 1609 C C . LYS A 1 204 ? 8.759 -10.093 -3.680 1.00 84.75 204 LYS A C 1
ATOM 1611 O O . LYS A 1 204 ? 8.169 -9.696 -2.682 1.00 84.75 204 LYS A O 1
ATOM 1616 N N . ILE A 1 205 ? 9.076 -9.299 -4.699 1.00 93.12 205 ILE A N 1
ATOM 1617 C CA . ILE A 1 205 ? 8.735 -7.876 -4.751 1.00 93.12 205 ILE A CA 1
ATOM 1618 C C . ILE A 1 205 ? 7.272 -7.702 -5.163 1.00 93.12 205 ILE A C 1
ATOM 1620 O O . ILE A 1 205 ? 6.575 -6.888 -4.569 1.00 93.12 205 ILE A O 1
ATOM 1624 N N . LYS A 1 206 ? 6.782 -8.505 -6.113 1.00 94.50 206 LYS A N 1
ATOM 1625 C CA . LYS A 1 206 ? 5.431 -8.405 -6.676 1.00 94.50 206 LYS A CA 1
ATOM 1626 C C . LYS A 1 206 ? 4.330 -8.479 -5.628 1.00 94.50 206 LYS A C 1
ATOM 1628 O O . LYS A 1 206 ? 3.412 -7.667 -5.661 1.00 94.50 206 LYS A O 1
ATOM 1633 N N . ALA A 1 207 ? 4.418 -9.435 -4.703 1.00 91.94 207 ALA A N 1
ATOM 1634 C CA . ALA A 1 207 ? 3.421 -9.579 -3.644 1.00 91.94 207 ALA A CA 1
ATOM 1635 C C . ALA A 1 207 ? 3.347 -8.317 -2.765 1.00 91.94 207 ALA A C 1
ATOM 1637 O O . ALA A 1 207 ? 2.261 -7.814 -2.494 1.00 91.94 207 ALA A O 1
ATOM 1638 N N . LEU A 1 208 ? 4.507 -7.767 -2.393 1.00 93.38 208 LEU A N 1
ATOM 1639 C CA . LEU A 1 208 ? 4.603 -6.550 -1.589 1.00 93.38 208 LEU A CA 1
ATOM 1640 C C . LEU A 1 208 ? 4.146 -5.304 -2.362 1.00 93.38 208 LEU A C 1
ATOM 1642 O O . LEU A 1 208 ? 3.420 -4.481 -1.814 1.00 93.38 208 LEU A O 1
ATOM 1646 N N . MET A 1 209 ? 4.547 -5.159 -3.629 1.00 95.31 209 MET A N 1
ATOM 1647 C CA . MET A 1 209 ? 4.154 -4.014 -4.458 1.00 95.31 209 MET A CA 1
ATOM 1648 C C . MET A 1 209 ? 2.656 -4.005 -4.723 1.00 95.31 209 MET A C 1
ATOM 1650 O O . MET A 1 209 ? 2.049 -2.953 -4.592 1.00 95.31 209 MET A O 1
ATOM 1654 N N . LYS A 1 210 ? 2.041 -5.163 -4.989 1.00 94.75 210 LYS A N 1
ATOM 1655 C CA . LYS A 1 210 ? 0.591 -5.258 -5.199 1.00 94.75 210 LYS A CA 1
ATOM 1656 C C . LYS A 1 210 ? -0.199 -4.724 -4.002 1.00 94.75 210 LYS A C 1
ATOM 1658 O O . LYS A 1 210 ? -1.158 -3.982 -4.169 1.00 94.75 210 LYS A O 1
ATOM 1663 N N . GLU A 1 211 ? 0.229 -5.066 -2.792 1.00 93.56 211 GLU A N 1
ATOM 1664 C CA . GLU A 1 211 ? -0.376 -4.564 -1.557 1.00 93.56 211 GLU A CA 1
ATOM 1665 C C . GLU A 1 211 ? -0.209 -3.044 -1.395 1.00 93.56 211 GLU A C 1
ATOM 1667 O O . GLU A 1 211 ? -1.111 -2.359 -0.914 1.00 93.56 211 GLU A O 1
ATOM 1672 N N . ILE A 1 212 ? 0.925 -2.491 -1.819 1.00 95.69 212 ILE A N 1
ATOM 1673 C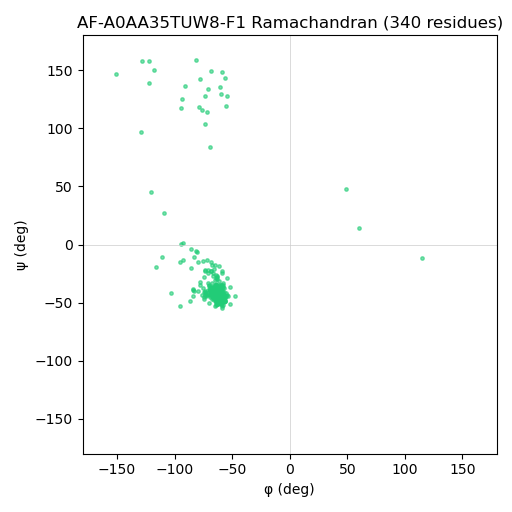 CA . ILE A 1 212 ? 1.194 -1.049 -1.754 1.00 95.69 212 ILE A CA 1
ATOM 1674 C C . ILE A 1 212 ? 0.426 -0.285 -2.837 1.00 95.69 212 ILE A C 1
ATOM 1676 O O . ILE A 1 212 ? -0.096 0.791 -2.563 1.00 95.69 212 ILE A O 1
ATOM 1680 N N . GLU A 1 213 ? 0.295 -0.855 -4.035 1.00 95.69 213 GLU A N 1
ATOM 1681 C CA . GLU A 1 213 ? -0.523 -0.325 -5.132 1.00 95.69 213 GLU A CA 1
ATOM 1682 C C . GLU A 1 213 ? -1.996 -0.209 -4.720 1.00 95.69 213 GLU A C 1
ATOM 1684 O O . GLU A 1 213 ? -2.619 0.816 -4.979 1.00 95.69 213 GLU A O 1
ATOM 1689 N N . LEU A 1 214 ? -2.533 -1.197 -3.993 1.0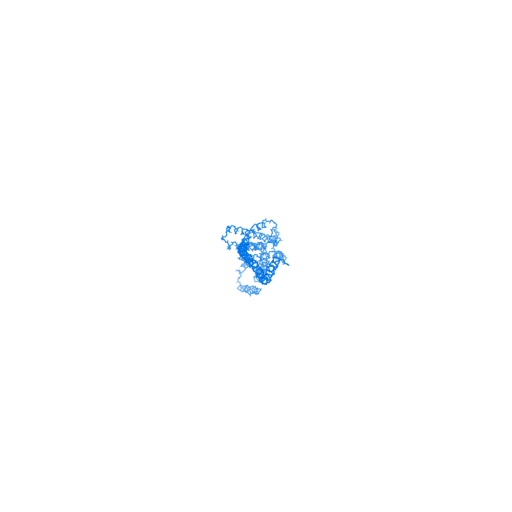0 95.00 214 LEU A N 1
ATOM 1690 C CA . LEU A 1 214 ? -3.897 -1.141 -3.447 1.00 95.00 214 LEU A CA 1
ATOM 1691 C C . LEU A 1 214 ? -4.096 -0.010 -2.423 1.00 95.00 214 LEU A C 1
ATOM 1693 O O . LEU A 1 214 ? -5.210 0.483 -2.266 1.00 95.00 214 LEU A O 1
ATOM 1697 N N . ARG A 1 215 ? -3.028 0.408 -1.734 1.00 94.56 215 ARG A N 1
ATOM 1698 C CA . ARG A 1 215 ? -3.035 1.488 -0.729 1.00 94.56 215 ARG A CA 1
ATOM 1699 C C . ARG A 1 215 ? -2.652 2.853 -1.306 1.00 94.56 215 ARG A C 1
ATOM 1701 O O . ARG A 1 215 ? -2.622 3.840 -0.572 1.00 94.56 215 ARG A O 1
ATOM 1708 N N . ALA A 1 216 ? -2.361 2.938 -2.607 1.00 92.81 216 ALA A N 1
ATOM 1709 C CA . ALA A 1 216 ? -1.846 4.152 -3.233 1.00 92.81 216 ALA A CA 1
ATOM 1710 C C . ALA A 1 216 ? -2.772 5.360 -3.026 1.00 92.81 216 ALA A C 1
ATOM 1712 O O . ALA A 1 216 ? -2.290 6.466 -2.805 1.00 92.81 216 ALA A O 1
ATOM 1713 N N . ASP A 1 217 ? -4.090 5.164 -3.054 1.00 91.06 217 ASP A N 1
ATOM 1714 C CA . ASP A 1 217 ? -5.061 6.252 -2.893 1.00 91.06 217 ASP A CA 1
ATOM 1715 C C . ASP A 1 217 ? -5.350 6.632 -1.436 1.00 91.06 217 ASP A C 1
ATOM 1717 O O . ASP A 1 217 ? -5.952 7.675 -1.190 1.00 91.06 217 ASP A O 1
ATOM 1721 N N . THR A 1 218 ? -4.890 5.838 -0.466 1.00 90.31 218 THR A N 1
ATOM 1722 C CA . THR A 1 218 ? -5.108 6.102 0.962 1.00 90.31 218 THR A CA 1
ATOM 1723 C C . THR A 1 218 ? -4.226 7.239 1.474 1.00 90.31 218 THR A C 1
ATOM 1725 O O . THR A 1 218 ? -4.689 8.066 2.256 1.00 90.31 218 THR A O 1
ATOM 1728 N N . ALA A 1 219 ? -2.962 7.299 1.042 1.00 90.00 219 ALA A N 1
ATOM 1729 C CA . ALA A 1 219 ? -2.006 8.301 1.510 1.00 90.00 219 ALA A CA 1
ATOM 1730 C C . ALA A 1 219 ? -0.954 8.639 0.441 1.00 90.00 219 ALA A C 1
ATOM 1732 O O . ALA A 1 219 ? -0.527 7.780 -0.336 1.00 90.00 219 ALA A O 1
ATOM 1733 N N . ALA A 1 220 ? -0.491 9.893 0.418 1.00 93.25 220 ALA A N 1
ATOM 1734 C CA . ALA A 1 220 ? 0.499 10.363 -0.557 1.00 93.25 220 ALA A CA 1
ATOM 1735 C C . ALA A 1 220 ? 1.856 9.652 -0.406 1.00 93.25 220 ALA A C 1
ATOM 1737 O O . ALA A 1 220 ? 2.583 9.470 -1.381 1.00 93.25 220 ALA A O 1
ATOM 1738 N N . GLU A 1 221 ? 2.184 9.207 0.806 1.00 94.69 221 GLU A N 1
ATOM 1739 C CA . GLU A 1 221 ? 3.399 8.469 1.132 1.00 94.69 221 GLU A CA 1
ATOM 1740 C C . GLU A 1 221 ? 3.516 7.163 0.327 1.00 94.69 221 GLU A C 1
ATOM 1742 O O . GLU A 1 221 ? 4.612 6.825 -0.127 1.00 94.69 221 GLU A O 1
ATOM 1747 N N . TYR A 1 222 ? 2.398 6.469 0.077 1.00 96.69 222 TYR A N 1
ATOM 1748 C CA . TYR A 1 222 ? 2.373 5.268 -0.762 1.00 96.69 222 TYR A CA 1
ATOM 1749 C C . TYR A 1 222 ? 2.639 5.597 -2.237 1.00 96.69 222 TYR A C 1
ATOM 1751 O O . TYR A 1 222 ? 3.444 4.918 -2.875 1.00 96.69 222 TYR A O 1
ATOM 1759 N N . LYS A 1 223 ? 2.042 6.676 -2.771 1.00 95.06 223 LYS A N 1
ATOM 1760 C CA . LYS A 1 223 ? 2.304 7.132 -4.153 1.00 95.06 223 LYS A CA 1
ATOM 1761 C C . LYS A 1 223 ? 3.773 7.505 -4.351 1.00 95.06 223 LYS A C 1
ATOM 1763 O O . LYS A 1 223 ? 4.385 7.091 -5.333 1.00 95.06 223 LYS A O 1
ATOM 1768 N N . ASN A 1 224 ? 4.355 8.222 -3.390 1.00 95.69 224 ASN A N 1
ATOM 1769 C CA . ASN A 1 224 ? 5.767 8.606 -3.418 1.00 95.69 224 ASN A CA 1
ATOM 1770 C C . ASN A 1 224 ? 6.691 7.380 -3.393 1.00 95.69 224 ASN A C 1
ATOM 1772 O O . ASN A 1 224 ? 7.659 7.320 -4.149 1.00 95.69 224 ASN A O 1
ATOM 1776 N N . LEU A 1 225 ? 6.373 6.378 -2.565 1.00 96.81 225 LEU A N 1
ATOM 1777 C CA . LEU A 1 225 ? 7.118 5.122 -2.540 1.00 96.81 225 LEU A CA 1
ATOM 1778 C C . LEU A 1 225 ? 7.059 4.398 -3.893 1.00 96.81 225 LEU A C 1
ATOM 1780 O O . LEU A 1 225 ? 8.091 3.933 -4.374 1.00 96.81 225 LEU A O 1
ATOM 1784 N N . LEU A 1 226 ? 5.874 4.297 -4.502 1.00 96.81 226 LEU A N 1
ATOM 1785 C CA . LEU A 1 226 ? 5.700 3.635 -5.798 1.00 96.81 226 LEU A CA 1
ATOM 1786 C C . LEU A 1 226 ? 6.508 4.329 -6.896 1.00 96.81 226 LEU A C 1
ATOM 1788 O O . LEU A 1 226 ? 7.230 3.647 -7.624 1.00 96.81 226 LEU A O 1
ATOM 1792 N N . HIS A 1 227 ? 6.456 5.662 -6.958 1.00 95.94 227 HIS A N 1
ATOM 1793 C CA . HIS A 1 227 ? 7.280 6.464 -7.865 1.00 95.94 227 HIS A CA 1
ATOM 1794 C C . HIS A 1 227 ? 8.776 6.182 -7.652 1.00 95.94 227 HIS A C 1
ATOM 1796 O O . HIS A 1 227 ? 9.498 5.859 -8.593 1.00 95.94 227 HIS A O 1
ATOM 1802 N N . ASP A 1 228 ? 9.251 6.203 -6.404 1.00 96.44 228 ASP A N 1
ATOM 1803 C CA . ASP A 1 228 ? 10.653 5.919 -6.079 1.00 96.44 228 ASP A CA 1
ATOM 1804 C C . ASP A 1 228 ? 11.093 4.501 -6.487 1.00 96.44 228 ASP A C 1
ATOM 1806 O O . ASP A 1 228 ? 12.207 4.300 -6.986 1.00 96.44 228 ASP A O 1
ATOM 1810 N N . CYS A 1 229 ? 10.231 3.505 -6.271 1.00 96.94 229 CYS A N 1
ATOM 1811 C CA . CYS A 1 229 ? 10.480 2.119 -6.656 1.00 96.94 229 CYS A CA 1
ATOM 1812 C C . CYS A 1 229 ? 10.495 1.948 -8.182 1.00 96.94 229 CYS A C 1
ATOM 1814 O O . CYS A 1 229 ? 11.418 1.311 -8.698 1.00 96.94 229 CYS A O 1
ATOM 1816 N N . CYS A 1 230 ? 9.541 2.548 -8.901 1.00 96.69 230 CYS A N 1
ATOM 1817 C CA . CYS A 1 230 ? 9.477 2.526 -10.365 1.00 96.69 230 CYS A CA 1
ATOM 1818 C C . CYS A 1 230 ? 10.682 3.239 -10.984 1.00 96.69 230 CYS A C 1
ATOM 1820 O O . CYS A 1 230 ? 11.364 2.676 -11.840 1.00 96.69 230 CYS A O 1
ATOM 1822 N N . HIS A 1 231 ? 11.021 4.428 -10.486 1.00 96.81 231 HIS A N 1
ATOM 1823 C CA . HIS A 1 231 ? 12.200 5.173 -10.914 1.00 96.81 231 HIS A CA 1
ATOM 1824 C C . HIS A 1 231 ? 13.488 4.370 -10.682 1.00 96.81 231 HIS A C 1
ATOM 1826 O O . HIS A 1 231 ? 14.347 4.284 -11.561 1.00 96.81 231 HIS A O 1
ATOM 1832 N N . SER A 1 232 ? 13.634 3.725 -9.518 1.00 96.31 232 SER A N 1
ATOM 1833 C CA . SER A 1 232 ? 14.792 2.864 -9.267 1.00 96.31 232 SER A CA 1
ATOM 1834 C C . SER A 1 232 ? 14.828 1.652 -10.196 1.00 96.31 232 SER A C 1
ATOM 1836 O O . SER A 1 232 ? 15.918 1.281 -10.633 1.00 96.31 232 SER A O 1
ATOM 1838 N N . TYR A 1 233 ? 13.686 1.019 -10.478 1.00 96.50 233 TYR A N 1
ATOM 1839 C CA . TYR A 1 233 ? 13.594 -0.093 -11.426 1.00 96.50 233 TYR A CA 1
ATOM 1840 C C . TYR A 1 233 ? 14.067 0.339 -12.814 1.00 96.50 233 TYR A C 1
ATOM 1842 O O . TYR A 1 233 ? 15.015 -0.242 -13.342 1.00 96.50 233 TYR A O 1
ATOM 1850 N N . VAL A 1 234 ? 13.484 1.413 -13.349 1.00 95.62 234 VAL A N 1
ATOM 1851 C CA . VAL A 1 234 ? 13.830 1.968 -14.661 1.00 95.62 234 VAL A CA 1
ATOM 1852 C C . VAL A 1 234 ? 15.300 2.369 -14.723 1.00 95.62 234 VAL A C 1
ATOM 1854 O O . VAL A 1 234 ? 15.985 2.022 -15.681 1.00 95.62 234 VAL A O 1
ATOM 1857 N N . GLY A 1 235 ? 15.828 3.011 -13.679 1.00 94.50 235 GLY A N 1
ATOM 1858 C CA . GLY A 1 235 ? 17.243 3.367 -13.609 1.00 94.50 235 GLY A CA 1
ATOM 1859 C C . GLY A 1 235 ? 18.167 2.145 -13.652 1.00 94.50 235 GLY A C 1
ATOM 1860 O O . GLY A 1 235 ? 19.173 2.159 -14.355 1.00 94.50 235 GLY A O 1
ATOM 1861 N N . GLN A 1 236 ? 17.826 1.063 -12.943 1.00 93.75 236 GLN A N 1
ATOM 1862 C CA . GLN A 1 236 ? 18.599 -0.182 -12.999 1.00 93.75 236 GLN A CA 1
ATOM 1863 C C . GLN A 1 236 ? 18.509 -0.874 -14.367 1.00 93.75 236 GLN A C 1
ATOM 1865 O O . GLN A 1 236 ? 19.522 -1.372 -14.859 1.00 93.75 236 GLN A O 1
ATOM 1870 N N . ARG A 1 237 ? 17.329 -0.889 -15.001 1.00 91.81 237 ARG A N 1
ATOM 1871 C CA . ARG A 1 237 ? 17.161 -1.437 -16.357 1.00 91.81 237 ARG A CA 1
ATOM 1872 C C . ARG A 1 237 ? 17.918 -0.612 -17.394 1.00 91.81 237 ARG A C 1
ATOM 1874 O O . ARG A 1 237 ? 18.642 -1.189 -18.197 1.00 91.81 237 ARG A O 1
ATOM 1881 N N . GLY A 1 238 ? 17.854 0.717 -17.320 1.00 90.56 238 GLY A N 1
ATOM 1882 C CA . GLY A 1 238 ? 18.593 1.620 -18.206 1.00 90.56 238 GLY A CA 1
ATOM 1883 C C . GLY A 1 238 ? 20.099 1.342 -18.216 1.00 90.56 238 GLY A C 1
ATOM 1884 O O . GLY A 1 238 ? 20.691 1.229 -19.283 1.00 90.56 238 GLY A O 1
ATOM 1885 N N . LEU A 1 239 ? 20.711 1.100 -17.048 1.00 88.38 239 LEU A N 1
ATOM 1886 C CA . LEU A 1 239 ? 22.136 0.738 -16.958 1.00 88.38 239 LEU A CA 1
ATOM 1887 C C . LEU A 1 239 ? 22.504 -0.528 -17.749 1.00 88.38 239 LEU A C 1
ATOM 1889 O O . LEU A 1 239 ? 23.622 -0.626 -18.253 1.00 88.38 239 LEU A O 1
ATOM 1893 N N . LEU A 1 240 ? 21.592 -1.499 -17.839 1.00 86.06 240 LEU A N 1
ATOM 1894 C CA . LEU A 1 240 ? 21.808 -2.746 -18.578 1.00 86.06 240 LEU A CA 1
ATOM 1895 C C . LEU A 1 240 ? 21.495 -2.585 -20.066 1.00 86.06 240 LEU A C 1
ATOM 1897 O O . LEU A 1 240 ? 22.196 -3.147 -20.906 1.00 86.06 240 LEU A O 1
ATOM 1901 N N . LEU A 1 241 ? 20.437 -1.839 -20.383 1.00 87.81 241 LEU A N 1
ATOM 1902 C CA . LEU A 1 241 ? 19.885 -1.741 -21.728 1.00 87.81 241 LEU A CA 1
ATOM 1903 C C . LEU A 1 241 ? 20.614 -0.723 -22.595 1.00 87.81 241 LEU A C 1
ATOM 1905 O O . LEU A 1 241 ? 20.845 -1.022 -23.756 1.00 87.81 241 LEU A O 1
ATOM 1909 N N . THR A 1 242 ? 21.011 0.443 -22.080 1.00 85.00 242 THR A N 1
ATOM 1910 C CA . THR A 1 242 ? 21.527 1.531 -22.930 1.00 85.00 242 THR A CA 1
ATOM 1911 C C . THR A 1 242 ? 22.749 1.105 -23.748 1.00 85.00 242 THR A C 1
ATOM 1913 O O . THR A 1 242 ? 22.750 1.237 -24.969 1.00 85.00 242 THR A O 1
ATOM 1916 N N . SER A 1 243 ? 23.781 0.541 -23.113 1.00 82.81 243 SER A N 1
ATOM 1917 C CA . SER A 1 243 ? 25.002 0.104 -23.813 1.00 82.81 243 SER A CA 1
ATOM 1918 C C . SER A 1 243 ? 24.746 -1.083 -24.745 1.00 82.81 243 SER A C 1
ATOM 1920 O O . SER A 1 243 ? 25.243 -1.129 -25.871 1.00 82.81 243 SER A O 1
ATOM 1922 N N . SER A 1 244 ? 23.933 -2.017 -24.269 1.00 84.88 244 SER A N 1
ATOM 1923 C CA . SER A 1 244 ? 23.509 -3.234 -24.946 1.00 84.88 244 SER A CA 1
ATOM 1924 C C . SER A 1 244 ? 22.736 -2.941 -26.239 1.00 84.88 244 SER A C 1
ATOM 1926 O O . SER A 1 244 ? 23.091 -3.440 -27.305 1.00 84.88 244 SER A O 1
ATOM 1928 N N . VAL A 1 245 ? 21.726 -2.071 -26.163 1.00 89.44 245 VAL A N 1
ATOM 1929 C CA . VAL A 1 245 ? 20.881 -1.639 -27.283 1.00 89.44 245 VAL A CA 1
ATOM 1930 C C . VAL A 1 245 ? 21.689 -0.825 -28.287 1.00 89.44 245 VAL A C 1
ATOM 1932 O O . VAL A 1 245 ? 21.622 -1.122 -29.477 1.00 89.44 245 VAL A O 1
ATOM 1935 N N . HIS A 1 246 ? 22.513 0.129 -27.836 1.00 88.25 246 HIS A N 1
ATOM 1936 C CA . HIS A 1 246 ? 23.411 0.866 -28.734 1.00 88.25 246 HIS A CA 1
ATOM 1937 C C . HIS A 1 246 ? 24.359 -0.064 -29.499 1.00 88.25 246 HIS A C 1
ATOM 1939 O O . HIS A 1 246 ? 24.529 0.090 -30.707 1.00 88.25 246 HIS A O 1
ATOM 1945 N N . SER A 1 247 ? 24.955 -1.045 -28.816 1.00 86.31 247 SER A N 1
ATOM 1946 C CA . SER A 1 247 ? 25.883 -1.995 -29.441 1.00 86.31 247 SER A CA 1
ATOM 1947 C C . SER A 1 247 ? 25.182 -2.880 -30.474 1.00 86.31 247 SER A C 1
ATOM 1949 O O . SER A 1 247 ? 25.698 -3.062 -31.575 1.00 86.31 247 SER A O 1
ATOM 1951 N N . SER A 1 248 ? 23.988 -3.391 -30.160 1.00 88.38 248 SER A N 1
ATOM 1952 C CA . SER A 1 248 ? 23.191 -4.190 -31.097 1.00 88.38 248 SER A CA 1
ATOM 1953 C C . SER A 1 248 ? 22.702 -3.377 -32.294 1.00 88.38 248 SER A C 1
ATOM 1955 O O . SER A 1 248 ? 22.815 -3.842 -33.425 1.00 88.38 248 SER A O 1
ATOM 1957 N N . LEU A 1 249 ? 22.239 -2.141 -32.089 1.00 90.00 249 LEU A N 1
ATOM 1958 C CA . LEU A 1 249 ? 21.842 -1.259 -33.190 1.00 90.00 249 LEU A CA 1
ATOM 1959 C C . LEU A 1 249 ? 23.028 -0.897 -34.092 1.00 90.00 249 LEU A C 1
ATOM 1961 O O . LEU A 1 249 ? 22.877 -0.871 -35.313 1.00 90.00 249 LEU A O 1
ATOM 1965 N N . ALA A 1 250 ? 24.218 -0.676 -33.526 1.00 88.94 250 ALA A N 1
ATOM 1966 C CA . ALA A 1 250 ? 25.430 -0.454 -34.310 1.00 88.94 250 ALA A CA 1
ATOM 1967 C C . ALA A 1 250 ? 25.783 -1.678 -35.176 1.00 88.94 250 ALA A C 1
ATOM 1969 O O . ALA A 1 250 ? 26.140 -1.518 -36.343 1.00 88.94 250 ALA A O 1
ATOM 1970 N N . GLN A 1 251 ? 25.624 -2.896 -34.645 1.00 88.88 251 GLN A N 1
ATOM 1971 C CA . GLN A 1 251 ? 25.824 -4.133 -35.409 1.00 88.88 251 GLN A CA 1
ATOM 1972 C C . GLN A 1 251 ? 24.804 -4.290 -36.541 1.00 88.88 251 GLN A C 1
ATOM 1974 O O . GLN A 1 251 ? 25.204 -4.579 -37.666 1.00 88.88 251 GLN A O 1
ATOM 1979 N N . ILE A 1 252 ? 23.516 -4.047 -36.276 1.00 89.44 252 ILE A N 1
ATOM 1980 C CA . ILE A 1 252 ? 22.461 -4.085 -37.305 1.00 89.44 252 ILE A CA 1
ATOM 1981 C C . ILE A 1 252 ? 22.763 -3.052 -38.404 1.00 89.44 252 ILE A C 1
ATOM 1983 O O . ILE A 1 252 ? 22.685 -3.362 -39.593 1.00 89.44 252 ILE A O 1
ATOM 1987 N N . THR A 1 253 ? 23.199 -1.849 -38.017 1.00 88.88 253 THR A N 1
ATOM 1988 C CA . THR A 1 253 ? 23.598 -0.782 -38.952 1.00 88.88 253 THR A CA 1
ATOM 1989 C C . THR A 1 253 ? 24.782 -1.198 -39.820 1.00 88.88 253 THR A C 1
ATOM 1991 O O . THR A 1 253 ? 24.781 -0.963 -41.026 1.00 88.88 253 THR A O 1
ATOM 1994 N N . GLN A 1 254 ? 25.784 -1.857 -39.234 1.00 88.44 254 GLN A N 1
ATOM 1995 C CA . GLN A 1 254 ? 26.936 -2.360 -39.979 1.00 88.44 254 GLN A CA 1
ATOM 1996 C C . GLN A 1 254 ? 26.540 -3.478 -40.957 1.00 88.44 254 GLN A C 1
ATOM 1998 O O . GLN A 1 254 ? 27.005 -3.483 -42.099 1.00 88.44 254 GLN A O 1
ATOM 2003 N N . GLN A 1 255 ? 25.672 -4.400 -40.530 1.00 89.44 255 GLN A N 1
ATOM 2004 C CA . GLN A 1 255 ? 25.207 -5.536 -41.333 1.00 89.44 255 GLN A CA 1
ATOM 2005 C C . GLN A 1 255 ? 24.359 -5.108 -42.538 1.00 89.44 255 GLN A C 1
ATOM 2007 O O . GLN A 1 255 ? 24.501 -5.687 -43.611 1.00 89.44 255 GLN A O 1
ATOM 2012 N N . HIS A 1 256 ? 23.527 -4.076 -42.384 1.00 86.81 256 HIS A N 1
ATOM 2013 C CA . HIS A 1 256 ? 22.607 -3.597 -43.422 1.00 86.81 256 HIS A CA 1
ATOM 2014 C C . HIS A 1 256 ? 23.012 -2.239 -44.018 1.00 86.81 256 HIS A C 1
ATOM 2016 O O . HIS A 1 256 ? 22.171 -1.495 -44.514 1.00 86.81 256 HIS A O 1
ATOM 2022 N N . SER A 1 257 ? 24.306 -1.907 -44.009 1.00 79.12 257 SER A N 1
ATOM 2023 C CA . SER A 1 257 ? 24.812 -0.608 -44.491 1.00 79.12 257 SER A CA 1
ATOM 2024 C C . SER A 1 257 ? 24.486 -0.291 -45.960 1.00 79.12 257 SER A C 1
ATOM 2026 O O . SER A 1 257 ? 24.454 0.878 -46.338 1.00 79.12 257 SER A O 1
ATOM 2028 N N . THR A 1 258 ? 24.224 -1.308 -46.786 1.00 81.12 258 THR A N 1
ATOM 2029 C CA . THR A 1 258 ? 23.887 -1.157 -48.211 1.00 81.12 258 THR A CA 1
ATOM 2030 C C . THR A 1 258 ? 22.387 -1.143 -48.502 1.00 81.12 258 THR A C 1
ATOM 2032 O O . THR A 1 258 ? 22.002 -0.775 -49.607 1.00 81.12 258 THR A O 1
ATOM 2035 N N . ASP A 1 259 ? 21.544 -1.556 -47.550 1.00 87.56 259 ASP A N 1
ATOM 2036 C CA . ASP A 1 259 ? 20.096 -1.697 -47.732 1.00 87.56 259 ASP A CA 1
ATOM 2037 C C . ASP A 1 259 ? 19.346 -0.980 -46.603 1.00 87.56 259 ASP A C 1
ATOM 2039 O O . ASP A 1 259 ? 19.147 -1.511 -45.506 1.00 87.56 259 ASP A O 1
ATOM 2043 N N . SER A 1 260 ? 18.917 0.252 -46.891 1.00 84.69 260 SER A N 1
ATOM 2044 C CA . SER A 1 260 ? 18.183 1.098 -45.946 1.00 84.69 260 SER A CA 1
ATOM 2045 C C . SER A 1 260 ? 16.848 0.485 -45.513 1.00 84.69 260 SER A C 1
ATOM 2047 O O . SER A 1 260 ? 16.427 0.683 -44.374 1.00 84.69 260 SER A O 1
ATOM 2049 N N . THR A 1 261 ? 16.194 -0.280 -46.388 1.00 85.50 261 THR A N 1
ATOM 2050 C CA . THR A 1 261 ? 14.889 -0.896 -46.133 1.00 85.50 261 THR A CA 1
ATOM 2051 C C . THR A 1 261 ? 15.027 -2.081 -45.182 1.00 85.50 261 THR A C 1
ATOM 2053 O O . THR A 1 261 ? 14.280 -2.189 -44.205 1.00 85.50 261 THR A O 1
ATOM 2056 N N . ALA A 1 262 ? 16.023 -2.941 -45.410 1.00 87.69 262 ALA A N 1
ATOM 2057 C CA . ALA A 1 262 ? 16.347 -4.025 -44.487 1.00 87.69 262 ALA A CA 1
ATOM 2058 C C . ALA A 1 262 ? 16.827 -3.501 -43.125 1.00 87.69 262 ALA A C 1
ATOM 2060 O O . ALA A 1 262 ? 16.423 -4.041 -42.095 1.00 87.69 262 ALA A O 1
ATOM 2061 N N . LEU A 1 263 ? 17.617 -2.420 -43.109 1.00 89.44 263 LEU A N 1
ATOM 2062 C CA . LEU A 1 263 ? 18.074 -1.777 -41.876 1.00 89.44 263 LEU A CA 1
ATOM 2063 C C . LEU A 1 263 ? 16.905 -1.279 -41.018 1.00 89.44 263 LEU A C 1
ATOM 2065 O O . LEU A 1 263 ? 16.845 -1.591 -39.828 1.00 89.44 263 LEU A O 1
ATOM 2069 N N . VAL A 1 264 ? 15.970 -0.523 -41.607 1.00 87.44 264 VAL A N 1
ATOM 2070 C CA . VAL A 1 264 ? 14.806 0.001 -40.874 1.00 87.44 264 VAL A CA 1
ATOM 2071 C C . VAL A 1 264 ? 13.953 -1.144 -40.337 1.00 87.44 264 VAL A C 1
ATOM 2073 O O . VAL A 1 264 ? 13.624 -1.138 -39.154 1.00 87.44 264 VAL A O 1
ATOM 2076 N N . ARG A 1 265 ? 13.667 -2.167 -41.153 1.00 88.44 265 ARG A N 1
ATOM 2077 C CA . ARG A 1 265 ? 12.879 -3.328 -40.717 1.00 88.44 265 ARG A CA 1
ATOM 2078 C C . ARG A 1 265 ? 13.546 -4.076 -39.557 1.00 88.44 265 ARG A C 1
ATOM 2080 O O . ARG A 1 265 ? 12.902 -4.307 -38.538 1.00 88.44 265 ARG A O 1
ATOM 2087 N N . ALA A 1 266 ? 14.835 -4.403 -39.672 1.00 89.38 266 ALA A N 1
ATOM 2088 C CA . ALA A 1 266 ? 15.572 -5.118 -38.628 1.00 89.38 266 ALA A CA 1
ATOM 2089 C C . ALA A 1 266 ? 15.720 -4.292 -37.337 1.00 89.38 266 ALA A C 1
ATOM 2091 O O . ALA A 1 266 ? 15.593 -4.831 -36.237 1.00 89.38 266 ALA A O 1
ATOM 2092 N N . GLY A 1 267 ? 15.961 -2.982 -37.456 1.00 89.81 267 GLY A N 1
ATOM 2093 C CA . GLY A 1 267 ? 16.059 -2.072 -36.314 1.00 89.81 267 GLY A CA 1
ATOM 2094 C C . GLY A 1 267 ? 14.727 -1.894 -35.581 1.00 89.81 267 GLY A C 1
ATOM 2095 O O . GLY A 1 267 ? 14.699 -1.943 -34.349 1.00 89.81 267 GLY A O 1
ATOM 2096 N N . CYS A 1 268 ? 13.626 -1.730 -36.322 1.00 88.81 268 CYS A N 1
ATOM 2097 C CA . CYS A 1 268 ? 12.284 -1.636 -35.753 1.00 88.81 268 CYS A CA 1
ATOM 2098 C C . CYS A 1 268 ? 11.856 -2.948 -35.088 1.00 88.81 268 CYS A C 1
ATOM 2100 O O . CYS A 1 268 ? 11.442 -2.898 -33.934 1.00 88.81 268 CYS A O 1
ATOM 2102 N N . ASP A 1 269 ? 12.021 -4.103 -35.741 1.00 87.75 269 ASP A N 1
ATOM 2103 C CA . ASP A 1 269 ? 11.709 -5.410 -35.141 1.00 87.75 269 ASP A CA 1
ATOM 2104 C C . ASP A 1 269 ? 12.491 -5.637 -33.836 1.00 87.75 269 ASP A C 1
ATOM 2106 O O . ASP A 1 269 ? 11.914 -5.958 -32.795 1.00 87.75 269 ASP A O 1
ATOM 2110 N N . PHE A 1 270 ? 13.806 -5.390 -33.860 1.00 89.44 270 PHE A N 1
ATOM 2111 C CA . PHE A 1 270 ? 14.649 -5.500 -32.671 1.00 89.44 270 PHE A CA 1
ATOM 2112 C C . PHE A 1 270 ? 14.151 -4.604 -31.529 1.00 89.44 270 PHE A C 1
ATOM 2114 O O . PHE A 1 270 ? 13.993 -5.074 -30.401 1.00 89.44 270 PHE A O 1
ATOM 2121 N N . MET A 1 271 ? 13.876 -3.327 -31.811 1.00 90.69 271 MET A N 1
ATOM 2122 C CA . MET A 1 271 ? 13.417 -2.387 -30.788 1.00 90.69 271 MET A CA 1
ATOM 2123 C C . MET A 1 271 ? 12.026 -2.748 -30.256 1.00 90.69 271 MET A C 1
ATOM 2125 O O . MET A 1 271 ? 11.791 -2.659 -29.052 1.00 90.69 271 MET A O 1
ATOM 2129 N N . CYS A 1 272 ? 11.118 -3.211 -31.118 1.00 88.75 272 CYS A N 1
ATOM 2130 C CA . CYS A 1 272 ? 9.791 -3.658 -30.706 1.00 88.75 272 CYS A CA 1
ATOM 2131 C C . CYS A 1 272 ? 9.879 -4.839 -29.742 1.00 88.75 272 CYS A C 1
ATOM 2133 O O . CYS A 1 272 ? 9.244 -4.799 -28.688 1.00 88.75 272 CYS A O 1
ATOM 2135 N N . ARG A 1 273 ? 10.722 -5.835 -30.042 1.00 87.94 273 ARG A N 1
ATOM 2136 C CA . ARG A 1 273 ? 10.969 -6.972 -29.143 1.00 87.94 273 ARG A CA 1
ATOM 2137 C C . ARG A 1 273 ? 11.529 -6.527 -27.793 1.00 87.94 273 ARG A C 1
ATOM 2139 O O . ARG A 1 273 ? 10.995 -6.919 -26.760 1.00 87.94 273 ARG A O 1
ATOM 2146 N N . VAL A 1 274 ? 12.533 -5.646 -27.784 1.00 89.69 274 VAL A N 1
ATOM 2147 C CA . VAL A 1 274 ? 13.104 -5.108 -26.534 1.00 89.69 274 VAL A CA 1
ATOM 2148 C C . VAL A 1 274 ? 12.043 -4.368 -25.711 1.00 89.69 274 VAL A C 1
ATOM 2150 O O . VAL A 1 274 ? 11.912 -4.612 -24.513 1.00 89.69 274 VAL A O 1
ATOM 2153 N N . CYS A 1 275 ? 11.249 -3.497 -26.338 1.00 91.31 275 CYS A N 1
ATOM 2154 C CA . CYS A 1 275 ? 10.187 -2.761 -25.654 1.00 91.31 275 CYS A CA 1
ATOM 2155 C C . CYS A 1 275 ? 9.085 -3.685 -25.111 1.00 91.31 275 CYS A C 1
ATOM 2157 O O . CYS A 1 275 ? 8.602 -3.470 -23.999 1.00 91.31 275 CYS A O 1
ATOM 2159 N N . GLN A 1 276 ? 8.691 -4.717 -25.864 1.00 89.94 276 GLN A N 1
ATOM 2160 C CA . GLN A 1 276 ? 7.718 -5.718 -25.418 1.00 89.94 276 GLN A CA 1
ATOM 2161 C C . GLN A 1 276 ? 8.241 -6.516 -24.217 1.00 89.94 276 GLN A C 1
ATOM 2163 O O . GLN A 1 276 ? 7.517 -6.686 -23.234 1.00 89.94 276 GLN A O 1
ATOM 2168 N N . ASP A 1 277 ? 9.495 -6.962 -24.260 1.00 90.44 277 ASP A N 1
ATOM 2169 C CA . ASP A 1 277 ? 10.100 -7.733 -23.175 1.00 90.44 277 ASP A CA 1
ATOM 2170 C C . ASP A 1 277 ? 10.269 -6.905 -21.896 1.00 90.44 277 ASP A C 1
ATOM 2172 O O . ASP A 1 277 ? 10.004 -7.407 -20.800 1.00 90.44 277 ASP A O 1
ATOM 2176 N N . GLU A 1 278 ? 10.654 -5.630 -22.009 1.00 92.81 278 GLU A N 1
ATOM 2177 C CA . GLU A 1 278 ? 10.718 -4.714 -20.863 1.00 92.81 278 GLU A CA 1
ATOM 2178 C C . GLU A 1 278 ? 9.341 -4.422 -20.278 1.00 92.81 278 GLU A C 1
ATOM 2180 O O . GLU A 1 278 ? 9.185 -4.413 -19.054 1.00 92.81 278 GLU A O 1
ATOM 2185 N N . TYR A 1 279 ? 8.334 -4.236 -21.134 1.00 93.25 279 TYR A N 1
ATOM 2186 C CA . TYR A 1 279 ? 6.955 -4.066 -20.695 1.00 93.25 279 TYR A CA 1
ATOM 2187 C C . TYR A 1 279 ? 6.487 -5.298 -19.909 1.00 93.25 279 TYR A C 1
ATOM 2189 O O . TYR A 1 279 ? 6.055 -5.178 -18.765 1.00 93.25 279 TYR A O 1
ATOM 2197 N N . GLN A 1 280 ? 6.662 -6.505 -20.452 1.00 92.94 280 GLN A N 1
ATOM 2198 C CA . GLN A 1 280 ? 6.309 -7.742 -19.747 1.00 92.94 280 GLN A CA 1
ATOM 2199 C C . GLN A 1 280 ? 7.092 -7.915 -18.439 1.00 92.94 280 GLN A C 1
ATOM 2201 O O . GLN A 1 280 ? 6.518 -8.300 -17.416 1.00 92.94 280 GLN A O 1
ATOM 2206 N N . LEU A 1 281 ? 8.397 -7.616 -18.445 1.00 93.50 281 LEU A N 1
ATOM 2207 C CA . LEU A 1 281 ? 9.229 -7.716 -17.251 1.00 93.50 281 LEU A CA 1
ATOM 2208 C C . LEU A 1 281 ? 8.751 -6.769 -16.154 1.00 93.50 281 LEU A C 1
ATOM 2210 O O . LEU A 1 281 ? 8.670 -7.183 -14.999 1.00 93.50 281 LEU A O 1
ATOM 2214 N N . TYR A 1 282 ? 8.390 -5.537 -16.507 1.00 95.75 282 TYR A N 1
ATOM 2215 C CA . TYR A 1 282 ? 7.854 -4.564 -15.565 1.00 95.75 282 TYR A CA 1
ATOM 2216 C C . TYR A 1 282 ? 6.625 -5.113 -14.828 1.00 95.75 282 TYR A C 1
ATOM 2218 O O . TYR A 1 282 ? 6.566 -5.058 -13.595 1.00 95.75 282 TYR A O 1
ATOM 2226 N N . PHE A 1 283 ? 5.699 -5.754 -15.550 1.00 95.50 283 PHE A N 1
ATOM 2227 C CA . PHE A 1 283 ? 4.486 -6.324 -14.954 1.00 95.50 283 PHE A CA 1
ATOM 2228 C C . PHE A 1 283 ? 4.727 -7.535 -14.041 1.00 95.50 283 PHE A C 1
ATOM 2230 O O . PHE A 1 283 ? 3.872 -7.886 -13.216 1.00 95.50 283 PHE A O 1
ATOM 2237 N N . HIS A 1 284 ? 5.911 -8.152 -14.107 1.00 95.31 284 HIS A N 1
ATOM 2238 C CA . HIS A 1 284 ? 6.321 -9.135 -13.107 1.00 95.31 284 HIS A CA 1
ATOM 2239 C C . HIS A 1 284 ? 6.645 -8.504 -11.746 1.00 95.31 284 HIS A C 1
ATOM 2241 O O . HIS A 1 284 ? 6.567 -9.218 -10.750 1.00 95.31 284 HIS A O 1
ATOM 2247 N N . PHE A 1 285 ? 6.963 -7.206 -11.673 1.00 96.00 285 PHE A N 1
ATOM 2248 C CA . PHE A 1 285 ? 7.250 -6.485 -10.423 1.00 96.00 285 PHE A CA 1
ATOM 2249 C C . PHE A 1 285 ? 6.079 -5.611 -9.960 1.00 96.00 285 PHE A C 1
ATOM 2251 O O . PHE A 1 285 ? 5.753 -5.618 -8.775 1.00 96.00 285 PHE A O 1
ATOM 2258 N N . PHE A 1 286 ? 5.428 -4.912 -10.888 1.00 96.44 286 PHE A N 1
ATOM 2259 C CA . PHE A 1 286 ? 4.362 -3.936 -10.631 1.00 96.44 286 PHE A CA 1
ATOM 2260 C C . PHE A 1 286 ? 3.084 -4.337 -11.364 1.00 96.44 286 PHE A C 1
ATOM 2262 O O . PHE A 1 286 ? 3.125 -5.158 -12.277 1.00 96.44 286 PHE A O 1
ATOM 2269 N N . SER A 1 287 ? 1.921 -3.867 -10.928 1.00 95.00 287 SER A N 1
ATOM 2270 C CA . SER A 1 287 ? 0.616 -4.230 -11.509 1.00 95.00 287 SER A CA 1
ATOM 2271 C C . SER A 1 287 ? -0.056 -3.079 -12.248 1.00 95.00 287 SER A C 1
ATOM 2273 O O . SER A 1 287 ? -1.051 -3.315 -12.927 1.00 95.00 287 SER A O 1
ATOM 2275 N N . VAL A 1 288 ? 0.468 -1.862 -12.113 1.00 93.50 288 VAL A N 1
ATOM 2276 C CA . VAL A 1 288 ? -0.101 -0.640 -12.687 1.00 93.50 288 VAL A CA 1
ATOM 2277 C C . VAL A 1 288 ? 0.932 0.018 -13.594 1.00 93.50 288 VAL A C 1
ATOM 2279 O O . VAL A 1 288 ? 2.105 0.068 -13.240 1.00 93.50 288 VAL A O 1
ATOM 2282 N N . ASP A 1 289 ? 0.505 0.535 -14.748 1.00 92.62 289 ASP A N 1
ATOM 2283 C CA . ASP A 1 289 ? 1.377 1.313 -15.631 1.00 92.62 289 ASP A CA 1
ATOM 2284 C C . ASP A 1 289 ? 1.908 2.564 -14.924 1.00 92.62 289 ASP A C 1
ATOM 2286 O O . ASP A 1 289 ? 1.147 3.322 -14.316 1.00 92.62 289 ASP A O 1
ATOM 2290 N N . SER A 1 290 ? 3.203 2.837 -15.088 1.00 92.94 290 SER A N 1
ATOM 2291 C CA . SER A 1 290 ? 3.837 4.022 -14.517 1.00 92.94 290 SER A CA 1
ATOM 2292 C C . SER A 1 290 ? 4.404 4.964 -15.587 1.00 92.94 290 SER A C 1
ATOM 2294 O O . SER A 1 290 ? 4.784 4.527 -16.681 1.00 92.94 290 SER A O 1
ATOM 2296 N N . PRO A 1 291 ? 4.456 6.282 -15.316 1.00 94.12 291 PRO A N 1
ATOM 2297 C CA . PRO A 1 291 ? 5.046 7.244 -16.244 1.00 94.12 291 PRO A CA 1
ATOM 2298 C C . PRO A 1 291 ? 6.545 6.995 -16.473 1.00 94.12 291 PRO A C 1
ATOM 2300 O O . PRO A 1 291 ? 7.046 7.250 -17.565 1.00 94.12 291 PRO A O 1
ATOM 2303 N N . GLU A 1 292 ? 7.260 6.446 -15.491 1.00 94.75 292 GLU A N 1
ATOM 2304 C CA . GLU A 1 292 ? 8.683 6.115 -15.603 1.00 94.75 292 GLU A CA 1
ATOM 2305 C C . GLU A 1 292 ? 8.917 4.984 -16.609 1.00 94.75 292 GLU A C 1
ATOM 2307 O O . GLU A 1 292 ? 9.882 5.046 -17.372 1.00 94.75 292 GLU A O 1
ATOM 2312 N N . LEU A 1 293 ? 8.033 3.976 -16.653 1.00 94.62 293 LEU A N 1
ATOM 2313 C CA . LEU A 1 293 ? 8.098 2.922 -17.669 1.00 94.62 293 LEU A CA 1
ATOM 2314 C C . LEU A 1 293 ? 7.948 3.517 -19.070 1.00 94.62 293 LEU A C 1
ATOM 2316 O O . LEU A 1 293 ? 8.740 3.205 -19.955 1.00 94.62 293 LEU A O 1
ATOM 2320 N N . LYS A 1 294 ? 6.966 4.406 -19.262 1.00 94.06 294 LYS A N 1
ATOM 2321 C CA . LYS A 1 294 ? 6.760 5.090 -20.547 1.00 94.06 294 LYS A CA 1
ATOM 2322 C C . LYS A 1 294 ? 8.005 5.874 -20.957 1.00 94.06 294 LYS A C 1
ATOM 2324 O O . LYS A 1 294 ? 8.473 5.705 -22.077 1.00 94.06 294 LYS A O 1
ATOM 2329 N N . GLY A 1 295 ? 8.597 6.626 -20.028 1.00 95.00 295 GLY A N 1
ATOM 2330 C CA . GLY A 1 295 ? 9.838 7.364 -20.274 1.00 95.00 295 GLY A CA 1
ATOM 2331 C C . GLY A 1 295 ? 11.024 6.468 -20.656 1.00 95.00 295 GLY A C 1
ATOM 2332 O O . GLY A 1 295 ? 11.810 6.834 -21.530 1.00 95.00 295 GLY A O 1
ATOM 2333 N N . LEU A 1 296 ? 11.149 5.274 -20.060 1.00 93.38 296 LEU A N 1
ATOM 2334 C CA . LEU A 1 296 ? 12.169 4.297 -20.463 1.00 93.38 296 LEU A CA 1
ATOM 2335 C C . LEU A 1 296 ? 11.955 3.822 -21.901 1.00 93.38 296 LEU A C 1
ATOM 2337 O O . LEU A 1 296 ? 12.891 3.855 -22.697 1.00 93.38 296 LEU A O 1
ATOM 2341 N N . LEU A 1 297 ? 10.736 3.388 -22.227 1.00 93.44 297 LEU A N 1
ATOM 2342 C CA . LEU A 1 297 ? 10.403 2.877 -23.558 1.00 93.44 297 LEU A CA 1
ATOM 2343 C C . LEU A 1 297 ? 10.588 3.959 -24.630 1.00 93.44 297 LEU A C 1
ATOM 2345 O O . LEU A 1 297 ? 11.158 3.690 -25.683 1.00 93.44 297 LEU A O 1
ATOM 2349 N N . GLU A 1 298 ? 10.186 5.198 -24.342 1.00 93.44 298 GLU A N 1
ATOM 2350 C CA . GLU A 1 298 ? 10.427 6.345 -25.220 1.00 93.44 298 GLU A CA 1
ATOM 2351 C C . GLU A 1 298 ? 11.924 6.589 -25.441 1.00 93.44 298 GLU A C 1
ATOM 2353 O O . GLU A 1 298 ? 12.349 6.740 -26.582 1.00 93.44 298 GLU A O 1
ATOM 2358 N N . SER A 1 299 ? 12.742 6.567 -24.384 1.00 93.56 299 SER A N 1
ATOM 2359 C CA . SER A 1 299 ? 14.203 6.726 -24.480 1.00 93.56 299 SER A CA 1
ATOM 2360 C C . SER A 1 299 ? 14.862 5.657 -25.368 1.00 93.56 299 SER A C 1
ATOM 2362 O O . SER A 1 299 ? 15.723 5.961 -26.202 1.00 93.56 299 SER A O 1
ATOM 2364 N N . LEU A 1 300 ? 14.415 4.403 -25.258 1.00 91.00 300 LEU A N 1
ATOM 2365 C CA . LEU A 1 300 ? 14.879 3.319 -26.128 1.00 91.00 300 LEU A CA 1
ATOM 2366 C C . LEU A 1 300 ? 14.479 3.568 -27.592 1.00 91.00 300 LEU A C 1
ATOM 2368 O O . LEU A 1 300 ? 15.313 3.448 -28.491 1.00 91.00 300 LEU A O 1
ATOM 2372 N N . CYS A 1 301 ? 13.244 4.006 -27.841 1.00 90.75 301 CYS A N 1
ATOM 2373 C CA . CYS A 1 301 ? 12.784 4.375 -29.181 1.00 90.75 301 CYS A CA 1
ATOM 2374 C C . CYS A 1 301 ? 13.531 5.591 -29.759 1.00 90.75 301 CYS A C 1
ATOM 2376 O O . CYS A 1 301 ? 13.849 5.596 -30.948 1.00 90.75 301 CYS A O 1
ATOM 2378 N N . TYR A 1 302 ? 13.877 6.594 -28.942 1.00 92.50 302 TYR A N 1
ATOM 2379 C CA . TYR A 1 302 ? 14.719 7.719 -29.374 1.00 92.50 302 TYR A CA 1
ATOM 2380 C C . TYR A 1 302 ? 16.108 7.253 -29.811 1.00 92.50 302 TYR A C 1
ATOM 2382 O O . TYR A 1 302 ? 16.645 7.760 -30.792 1.00 92.50 302 TYR A O 1
ATOM 2390 N N . THR A 1 303 ? 16.647 6.225 -29.155 1.00 91.25 303 THR A N 1
ATOM 2391 C CA . THR A 1 303 ? 17.922 5.621 -29.559 1.00 91.25 303 THR A CA 1
ATOM 2392 C C . THR A 1 303 ? 17.843 5.045 -30.978 1.00 91.25 303 THR A C 1
ATOM 2394 O O . THR A 1 303 ? 18.759 5.238 -31.776 1.00 91.25 303 THR A O 1
ATOM 2397 N N . LEU A 1 304 ? 16.738 4.374 -31.328 1.00 90.56 304 LEU A N 1
ATOM 2398 C CA . LEU A 1 304 ? 16.501 3.913 -32.701 1.00 90.56 304 LEU A CA 1
ATOM 2399 C C . LEU A 1 304 ? 16.355 5.091 -33.670 1.00 90.56 304 LEU A C 1
ATOM 2401 O O . LEU A 1 304 ? 16.940 5.074 -34.752 1.00 90.56 304 LEU A O 1
ATOM 2405 N N . TYR A 1 305 ? 15.592 6.115 -33.285 1.00 90.50 305 TYR A N 1
ATOM 2406 C CA . TYR A 1 305 ? 15.390 7.306 -34.106 1.00 90.50 305 TYR A CA 1
ATOM 2407 C C . TYR A 1 305 ? 16.716 7.991 -34.460 1.00 90.50 305 TYR A C 1
ATOM 2409 O O . TYR A 1 305 ? 16.931 8.325 -35.624 1.00 90.50 305 TYR A O 1
ATOM 2417 N N . ASP A 1 306 ? 17.631 8.138 -33.503 1.00 91.50 306 ASP A N 1
ATOM 2418 C CA . ASP A 1 306 ? 18.939 8.758 -33.735 1.00 91.50 306 ASP A CA 1
ATOM 2419 C C . ASP A 1 306 ? 19.817 7.955 -34.706 1.00 91.50 306 ASP A C 1
ATOM 2421 O O . ASP A 1 306 ? 20.590 8.542 -35.464 1.00 91.50 306 ASP A O 1
ATOM 2425 N N . VAL A 1 307 ? 19.671 6.626 -34.735 1.00 88.62 307 VAL A N 1
ATOM 2426 C CA . VAL A 1 307 ? 20.371 5.747 -35.688 1.00 88.62 307 VAL A CA 1
ATOM 2427 C C . VAL A 1 307 ? 19.748 5.822 -37.083 1.00 88.62 307 VAL A C 1
ATOM 2429 O O . VAL A 1 307 ? 20.465 5.906 -38.080 1.00 88.62 307 VAL A O 1
ATOM 2432 N N . LEU A 1 308 ? 18.416 5.811 -37.177 1.00 86.94 308 LEU A N 1
ATOM 2433 C CA . LEU A 1 308 ? 17.713 5.794 -38.463 1.00 86.94 308 LEU A CA 1
ATOM 2434 C C . LEU A 1 308 ? 17.668 7.169 -39.137 1.00 86.94 308 LEU A C 1
ATOM 2436 O O . LEU A 1 308 ? 17.700 7.252 -40.364 1.00 86.94 308 LEU A O 1
ATOM 2440 N N . ARG A 1 309 ? 17.616 8.263 -38.371 1.00 90.31 309 ARG A N 1
ATOM 2441 C CA . ARG A 1 309 ? 17.462 9.623 -38.905 1.00 90.31 309 ARG A CA 1
ATOM 2442 C C . ARG A 1 309 ? 18.548 10.003 -39.926 1.00 90.31 309 ARG A C 1
ATOM 2444 O O . ARG A 1 309 ? 18.174 10.498 -40.991 1.00 90.31 309 ARG A O 1
ATOM 2451 N N . PRO A 1 310 ? 19.856 9.790 -39.675 1.00 88.31 310 PRO A N 1
ATOM 2452 C CA . PRO A 1 310 ? 20.888 10.043 -40.675 1.00 88.31 310 PRO A CA 1
ATOM 2453 C C . PRO A 1 310 ? 20.677 9.219 -41.942 1.00 88.31 310 PRO A C 1
ATOM 2455 O O . PRO A 1 310 ? 20.836 9.755 -43.030 1.00 88.31 310 PRO A O 1
ATOM 2458 N N . VAL A 1 311 ? 20.269 7.954 -41.823 1.00 83.88 311 VAL A N 1
ATOM 2459 C CA . VAL A 1 311 ? 20.016 7.094 -42.986 1.00 83.88 311 VAL A CA 1
ATOM 2460 C C . VAL A 1 311 ? 18.876 7.668 -43.820 1.00 83.88 311 VAL A C 1
ATOM 2462 O O . VAL A 1 311 ? 19.065 7.917 -45.003 1.00 83.88 311 VAL A O 1
ATOM 2465 N N . VAL A 1 312 ? 17.735 7.971 -43.195 1.00 85.38 312 VAL A N 1
ATOM 2466 C CA . VAL A 1 312 ? 16.529 8.456 -43.883 1.00 85.38 312 VA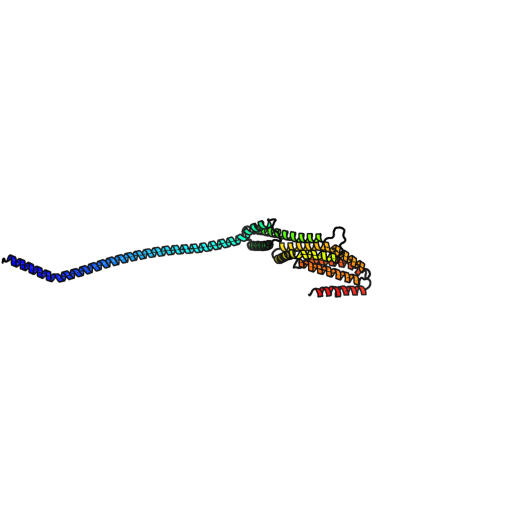L A CA 1
ATOM 2467 C C . VAL A 1 312 ? 16.755 9.798 -44.586 1.00 85.38 312 VAL A C 1
ATOM 2469 O O . VAL A 1 312 ? 16.312 9.970 -45.717 1.00 85.38 312 VAL A O 1
ATOM 2472 N N . ILE A 1 313 ? 17.469 10.742 -43.960 1.00 88.00 313 ILE A N 1
ATOM 2473 C CA . ILE A 1 313 ? 17.708 12.081 -44.539 1.00 88.00 313 ILE A CA 1
ATOM 2474 C C . ILE A 1 313 ? 18.584 12.024 -45.802 1.00 88.00 313 ILE A C 1
ATOM 2476 O O . ILE A 1 313 ? 18.467 12.896 -46.659 1.00 88.00 313 ILE A O 1
ATOM 2480 N N . HIS A 1 314 ? 19.448 11.015 -45.935 1.00 85.50 314 HIS A N 1
ATOM 2481 C CA . HIS A 1 314 ? 20.350 10.878 -47.084 1.00 85.50 314 HIS A CA 1
ATOM 2482 C C . HIS A 1 314 ? 19.765 10.018 -48.221 1.00 85.50 314 HIS A C 1
ATOM 2484 O O . HIS A 1 314 ? 20.433 9.816 -49.238 1.00 85.50 314 HIS A O 1
ATOM 2490 N N . ILE A 1 315 ? 18.530 9.519 -48.085 1.00 85.06 315 ILE A N 1
ATOM 2491 C CA . ILE A 1 315 ? 17.849 8.783 -49.156 1.00 85.06 315 ILE A CA 1
ATOM 2492 C C . ILE A 1 315 ? 17.346 9.775 -50.205 1.00 85.06 315 ILE A C 1
ATOM 2494 O O . ILE A 1 315 ? 16.453 10.579 -49.953 1.00 85.06 315 ILE A O 1
ATOM 2498 N N . ASN A 1 316 ? 17.894 9.670 -51.416 1.00 83.31 316 ASN A N 1
ATOM 2499 C CA . ASN A 1 316 ? 17.534 10.537 -52.542 1.00 83.31 316 ASN A CA 1
ATOM 2500 C C . ASN A 1 316 ? 16.420 9.952 -53.432 1.00 83.31 316 ASN A C 1
ATOM 2502 O O . ASN A 1 316 ? 15.862 10.660 -54.269 1.00 83.31 316 ASN A O 1
ATOM 2506 N N . HIS A 1 317 ? 16.097 8.664 -53.276 1.00 85.75 317 HIS A N 1
ATOM 2507 C CA . HIS A 1 317 ? 15.101 7.966 -54.089 1.00 85.75 317 HIS A CA 1
ATOM 2508 C C . HIS A 1 317 ? 13.729 7.969 -53.401 1.00 85.75 317 HIS A C 1
ATOM 2510 O O . HIS A 1 317 ? 13.557 7.393 -52.327 1.00 85.75 317 HIS A O 1
ATOM 2516 N N . LEU A 1 318 ? 12.739 8.598 -54.046 1.00 85.00 318 LEU A N 1
ATOM 2517 C CA . LEU A 1 318 ? 11.368 8.700 -53.530 1.00 85.00 318 LEU A CA 1
ATOM 2518 C C . LEU A 1 318 ? 10.706 7.328 -53.333 1.00 85.00 318 LEU A C 1
ATOM 2520 O O . LEU A 1 318 ? 9.956 7.151 -52.380 1.00 85.00 318 LEU A O 1
ATOM 2524 N N . GLU A 1 319 ? 11.006 6.362 -54.203 1.00 86.12 319 GLU A N 1
ATOM 2525 C CA . GLU A 1 319 ? 10.493 4.987 -54.112 1.00 86.12 319 GLU A CA 1
ATOM 2526 C C . GLU A 1 319 ? 10.916 4.327 -52.793 1.00 86.12 319 GLU A C 1
ATOM 2528 O O . GLU A 1 319 ? 10.075 3.840 -52.046 1.00 86.12 319 GLU A O 1
ATOM 2533 N N . THR A 1 320 ? 12.195 4.443 -52.422 1.00 82.69 320 THR A N 1
ATOM 2534 C CA . THR A 1 320 ? 12.715 3.921 -51.151 1.00 82.69 320 THR A CA 1
ATOM 2535 C C . THR A 1 320 ? 12.077 4.610 -49.941 1.00 82.69 320 THR A C 1
ATOM 2537 O O . THR A 1 320 ? 11.779 3.958 -48.946 1.00 82.69 320 THR A O 1
ATOM 2540 N N . LEU A 1 321 ? 11.816 5.920 -50.008 1.00 84.06 321 LEU A N 1
ATOM 2541 C CA . LEU A 1 321 ? 11.101 6.635 -48.940 1.00 84.06 321 LEU A CA 1
ATOM 2542 C C . LEU A 1 321 ? 9.638 6.185 -48.813 1.00 84.06 321 LEU A C 1
ATOM 2544 O O . LEU A 1 321 ? 9.123 6.103 -47.696 1.00 84.06 321 LEU A O 1
ATOM 2548 N N . ALA A 1 322 ? 8.971 5.890 -49.932 1.00 84.81 322 ALA A N 1
ATOM 2549 C CA . ALA A 1 322 ? 7.608 5.366 -49.938 1.00 84.81 322 ALA A CA 1
ATOM 2550 C C . ALA A 1 322 ? 7.552 3.955 -49.331 1.00 84.81 322 ALA A C 1
ATOM 2552 O O . ALA A 1 322 ? 6.693 3.694 -48.485 1.00 84.81 322 ALA A O 1
ATOM 2553 N N . ASP A 1 323 ? 8.510 3.092 -49.676 1.00 84.75 323 ASP A N 1
ATOM 2554 C CA . ASP A 1 323 ? 8.642 1.751 -49.101 1.00 84.75 323 ASP A CA 1
ATOM 2555 C C . ASP A 1 323 ? 8.902 1.806 -47.590 1.00 84.75 323 ASP A C 1
ATOM 2557 O O . ASP A 1 323 ? 8.246 1.104 -46.821 1.00 84.75 323 ASP A O 1
ATOM 2561 N N . LEU A 1 324 ? 9.787 2.697 -47.131 1.00 84.81 324 LEU A N 1
ATOM 2562 C CA . LEU A 1 324 ? 10.041 2.904 -45.702 1.00 84.81 324 LEU A CA 1
ATOM 2563 C C . LEU A 1 324 ? 8.804 3.400 -44.946 1.00 84.81 324 LEU A C 1
ATOM 2565 O O . LEU A 1 324 ? 8.513 2.914 -43.852 1.00 84.81 324 LEU A O 1
ATOM 2569 N N . CYS A 1 325 ? 8.053 4.341 -45.526 1.00 82.50 325 CYS A N 1
ATOM 2570 C CA . CYS A 1 325 ? 6.781 4.785 -44.956 1.00 82.50 325 CYS A CA 1
ATOM 2571 C C . CYS A 1 325 ? 5.776 3.630 -44.860 1.00 82.50 325 CYS A C 1
ATOM 2573 O O . CYS A 1 325 ? 5.076 3.517 -43.855 1.00 82.50 325 CYS A O 1
ATOM 2575 N N . SER A 1 326 ? 5.715 2.776 -45.886 1.00 83.62 326 SER A N 1
ATOM 2576 C CA . SER A 1 326 ? 4.853 1.592 -45.902 1.00 83.62 326 SER A CA 1
ATOM 2577 C C . SER A 1 326 ? 5.245 0.599 -44.807 1.00 83.62 326 SER A C 1
ATOM 2579 O O . SER A 1 326 ? 4.387 0.168 -44.047 1.00 83.62 326 SER A O 1
ATOM 2581 N N . ILE A 1 327 ? 6.537 0.317 -44.629 1.00 82.00 327 ILE A N 1
ATOM 2582 C CA . ILE A 1 327 ? 7.041 -0.585 -43.578 1.00 82.00 327 ILE A CA 1
ATOM 2583 C C . ILE A 1 327 ? 6.712 -0.056 -42.183 1.00 82.00 327 ILE A C 1
ATOM 2585 O O . ILE A 1 327 ? 6.179 -0.780 -41.346 1.00 82.00 327 ILE A O 1
ATOM 2589 N N . LEU A 1 328 ? 6.979 1.224 -41.920 1.00 79.06 328 LEU A N 1
ATOM 2590 C CA . LEU A 1 328 ? 6.689 1.813 -40.612 1.00 79.06 328 LEU A CA 1
ATOM 2591 C C . LEU A 1 328 ? 5.184 1.836 -40.312 1.0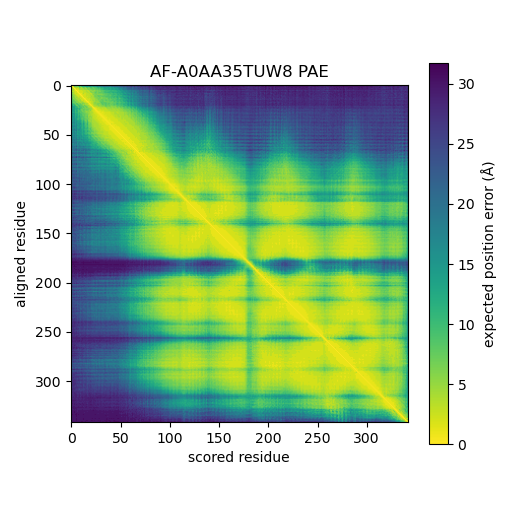0 79.06 328 LEU A C 1
ATOM 2593 O O . LEU A 1 328 ? 4.780 1.627 -39.169 1.00 79.06 328 LEU A O 1
ATOM 2597 N N . LYS A 1 329 ? 4.354 2.093 -41.328 1.00 79.44 329 LYS A N 1
ATOM 2598 C CA . LYS A 1 329 ? 2.907 2.244 -41.158 1.00 79.44 329 LYS A CA 1
ATOM 2599 C C . LYS A 1 329 ? 2.150 0.918 -41.148 1.00 79.44 329 LYS A C 1
ATOM 2601 O O . LYS A 1 329 ? 1.263 0.761 -40.323 1.00 79.44 329 LYS A O 1
ATOM 2606 N N . VAL A 1 330 ? 2.476 0.009 -42.056 1.00 72.94 330 VAL A N 1
ATOM 2607 C CA . VAL A 1 330 ? 1.740 -1.240 -42.283 1.00 72.94 330 VAL A CA 1
ATOM 2608 C C . VAL A 1 330 ? 2.382 -2.379 -41.504 1.00 72.94 330 VAL A C 1
ATOM 2610 O O . VAL A 1 330 ? 1.714 -3.023 -40.711 1.00 72.94 330 VAL A O 1
ATOM 2613 N N . GLU A 1 331 ? 3.687 -2.604 -41.653 1.00 71.00 331 GLU A N 1
ATOM 2614 C CA . GLU A 1 331 ? 4.333 -3.731 -40.967 1.00 71.00 331 GLU A CA 1
ATOM 2615 C C . GLU A 1 331 ? 4.495 -3.444 -39.471 1.00 71.00 331 GLU A C 1
ATOM 2617 O O . GLU A 1 331 ? 4.136 -4.265 -38.646 1.00 71.00 331 GLU A O 1
ATOM 2622 N N . MET A 1 332 ? 4.976 -2.263 -39.079 1.00 70.69 332 MET A N 1
ATOM 2623 C CA . MET A 1 332 ? 5.299 -2.017 -37.668 1.00 70.69 332 MET A CA 1
ATOM 2624 C C . MET A 1 332 ? 4.106 -1.527 -36.844 1.00 70.69 332 MET A C 1
ATOM 2626 O O . MET A 1 332 ? 3.843 -2.062 -35.771 1.00 70.69 332 MET A O 1
ATOM 2630 N N . LEU A 1 333 ? 3.351 -0.527 -37.304 1.00 68.88 333 LEU A N 1
ATOM 2631 C CA . LEU A 1 333 ? 2.234 -0.004 -36.508 1.00 68.88 333 LEU A CA 1
ATOM 2632 C C . LEU A 1 333 ? 1.027 -0.956 -36.468 1.00 68.88 333 LEU A C 1
ATOM 2634 O O . LEU A 1 333 ? 0.442 -1.119 -35.398 1.00 68.88 333 LEU A O 1
ATOM 2638 N N . GLU A 1 334 ? 0.661 -1.614 -37.573 1.00 66.75 334 GLU A N 1
ATOM 2639 C CA . GLU A 1 334 ? -0.508 -2.511 -37.586 1.00 66.75 334 GLU A CA 1
ATOM 2640 C C . GLU A 1 334 ? -0.213 -3.875 -36.931 1.00 66.75 334 GLU A C 1
ATOM 2642 O O . GLU A 1 334 ? -1.080 -4.393 -36.221 1.00 66.75 334 GLU A O 1
ATOM 2647 N N . GLU A 1 335 ? 1.001 -4.437 -37.045 1.00 64.00 335 GLU A N 1
ATOM 2648 C CA . GLU A 1 335 ? 1.360 -5.677 -36.325 1.00 64.00 335 GLU A CA 1
ATOM 2649 C C . GLU A 1 335 ? 1.454 -5.469 -34.806 1.00 64.00 335 GLU A C 1
ATOM 2651 O O . GLU A 1 335 ? 0.980 -6.303 -34.035 1.00 64.00 335 GLU A O 1
ATOM 2656 N N . ILE A 1 336 ? 1.992 -4.335 -34.341 1.00 60.19 336 ILE A N 1
ATOM 2657 C CA . ILE A 1 336 ? 2.076 -4.036 -32.900 1.00 60.19 336 ILE A CA 1
ATOM 2658 C C . ILE A 1 336 ? 0.686 -3.777 -32.303 1.00 60.19 336 ILE A C 1
ATOM 2660 O O . ILE A 1 336 ? 0.426 -4.158 -31.158 1.00 60.19 336 ILE A O 1
ATOM 2664 N N . VAL A 1 337 ? -0.212 -3.128 -33.053 1.00 58.34 337 VAL A N 1
ATOM 2665 C CA . VAL A 1 337 ? -1.600 -2.887 -32.624 1.00 58.34 337 VAL A CA 1
ATOM 2666 C C . VAL A 1 337 ? -2.403 -4.190 -32.616 1.00 58.34 337 VAL A C 1
ATOM 2668 O O . VAL A 1 337 ? -3.095 -4.463 -31.638 1.00 58.34 337 VAL A O 1
ATOM 2671 N N . SER A 1 338 ? -2.254 -5.039 -33.635 1.00 52.72 338 SER A N 1
ATOM 2672 C CA . SER A 1 338 ? -2.957 -6.329 -33.710 1.00 52.72 338 SER A CA 1
ATOM 2673 C C . SER A 1 338 ? -2.457 -7.362 -32.689 1.00 52.72 338 SER A C 1
ATOM 2675 O O . SER A 1 338 ? -3.273 -8.082 -32.115 1.00 52.72 338 SER A O 1
ATOM 2677 N N . GLN A 1 339 ? -1.157 -7.399 -32.368 1.00 51.81 339 GLN A N 1
ATOM 2678 C CA . GLN A 1 339 ? -0.622 -8.243 -31.286 1.00 51.81 339 GLN A CA 1
ATOM 2679 C C . GLN A 1 339 ? -1.062 -7.793 -29.885 1.00 51.81 339 GLN A C 1
ATOM 2681 O O . GLN A 1 339 ? -1.065 -8.603 -28.956 1.00 51.81 339 GLN A O 1
ATOM 2686 N N . LYS A 1 340 ? -1.439 -6.519 -29.707 1.00 45.38 340 LYS A N 1
ATOM 2687 C CA . LYS A 1 340 ? -1.875 -5.982 -28.411 1.00 45.38 340 LYS A CA 1
ATOM 2688 C C . LYS A 1 340 ? -3.325 -6.287 -28.044 1.00 45.38 340 LYS A C 1
ATOM 2690 O O . LYS A 1 340 ? -3.682 -5.995 -26.907 1.00 45.38 340 LYS A O 1
ATOM 2695 N N . GLY A 1 341 ? -4.133 -6.886 -28.925 1.00 35.47 341 GLY A N 1
ATOM 2696 C CA . GLY A 1 341 ? -5.522 -7.227 -28.599 1.00 35.47 341 GLY A CA 1
ATOM 2697 C C . GLY A 1 341 ? -6.283 -6.054 -27.971 1.00 35.47 341 GLY A C 1
ATOM 2698 O O . GLY A 1 341 ? -6.902 -6.218 -26.920 1.00 35.47 341 GLY A O 1
ATOM 2699 N N . ILE A 1 342 ? -6.165 -4.875 -28.590 1.00 35.88 342 ILE A N 1
ATOM 2700 C CA . ILE A 1 342 ? -7.126 -3.777 -28.443 1.00 35.88 342 ILE A CA 1
ATOM 2701 C C . ILE A 1 342 ? -8.051 -3.831 -29.651 1.00 35.88 342 ILE A C 1
ATOM 2703 O O . ILE A 1 342 ? -7.512 -3.954 -30.775 1.00 35.88 342 ILE A O 1
#

Solvent-accessible surface area (backbone atoms only — not comparable to full-atom values): 18724 Å² total; per-residue (Å²): 133,61,69,68,61,52,52,52,48,51,52,50,49,51,52,48,51,51,49,58,66,44,43,62,55,51,53,49,51,49,51,53,50,49,52,52,48,51,53,48,54,52,48,52,52,51,53,52,50,51,52,50,50,52,54,50,51,52,52,49,51,52,49,51,52,52,51,50,54,50,50,52,52,52,50,52,50,52,54,51,51,52,52,51,51,55,50,50,52,55,52,49,61,61,47,47,55,64,58,42,52,60,56,50,50,54,49,74,66,35,89,84,60,47,80,86,40,87,66,38,62,60,49,49,55,51,48,52,50,40,43,53,54,34,68,76,40,58,87,45,88,63,26,67,59,53,42,52,50,49,52,51,50,49,53,51,55,50,47,51,45,48,51,52,53,51,49,53,51,51,54,50,44,62,73,60,53,69,63,95,88,59,84,59,60,71,41,76,70,50,47,54,51,59,49,50,56,50,61,72,56,19,64,73,47,20,61,56,41,49,59,44,61,75,42,29,87,78,40,68,68,42,44,52,49,51,50,54,50,45,45,48,50,47,53,50,48,44,72,61,42,55,60,21,51,54,46,45,50,51,50,49,47,64,76,28,69,89,36,70,63,60,29,51,52,54,52,49,53,52,50,51,52,53,49,50,53,51,52,56,54,47,56,49,36,39,90,69,94,52,73,52,57,53,52,50,50,49,52,55,51,50,55,51,47,67,63,46,49,66,57,59,74,68,58,84,52,66,68,61,53,50,51,48,51,45,44,55,54,52,58,49,49,47,49,57,45,63,74,60,76,115

Mean predicted aligned error: 12.37 Å

Sequence (342 aa):
MCTAQFMAWCAEVEAQAESEQDKCYREYISQLSQYRCQCGEMLEEAESALVTLANMRERHQFVSQRTGALHGACQQLMEDQTKLVNLAESISSKLTYFTELDRIGTRLGSPAFSVTSDGFLPLLSRLDECISFTEQNLHYKESQVYLTRFRQYLSRALALVKQHVVSTLRLTTSSVLPKPGAVAVLSENSYAQFYGKFRSSAPKIKALMKEIELRADTAAEYKNLLHDCCHSYVGQRGLLLTSSVHSSLAQITQQHSTDSTALVRAGCDFMCRVCQDEYQLYFHFFSVDSPELKGLLESLCYTLYDVLRPVVIHINHLETLADLCSILKVEMLEEIVSQKGI

InterPro domains:
  IPR007265 Conserved oligomeric Golgi complex, subunit 3 [PTHR13302] (4-339)
  IPR048320 Conserved oligomeric Golgi complex subunit 3, N-terminal [PF04136] (27-170)
  IPR048685 Conserved oligomeric Golgi complex subunit 3, C-terminal [PF20671] (192-338)

Nearest PDB structures (foldseek):
  7a0g-assembly1_DDD  TM=1.405E-01  e=9.104E+00  Serratia marcescens

Secondary structure (DSSP, 8-state):
--HHHHHHHHHHHHHHHHHHHHHHHHHHHHHHHHHHHHHHHHHHHHHHHHHHHHHHHHHHHHHHHHHHHHHHHHHHHHHHHHHHHHHHHHHHHHHHHHHHHHHHHHHHH-TT--TTSTTHHHHHHHHHHHHHHHHHTTTSTTHHHHHHHHHHHHHHHHHHHHHHHHHHHHHHHHTTSPPTT------HHHHHHHHHHHHHHHHHHHHHHHHHHHTTTT-HHHHHHHHHHHHHHHHHHHHHHHHHHHHHHHHHHHHTTT-HHHHHHHHHHHHHHHHHHHHHHHHHH-SS--HHHHHHHHHHHHHHHHHHHHHHHT---HHHHHHHHHIIIIIIIIHHHHHTT-

pLDDT: mean 87.87, std 10.76, range [35.47, 97.31]